Protein AF-0000000068388647 (afdb_homodimer)

Nearest PDB structures (foldseek):
  5szy-assembly1_A  TM=8.856E-01  e=1.449E-10  Neisseria meningitidis
  5szu-assembly1_A  TM=8.900E-01  e=1.993E-10  Neisseria meningitidis
  5egl-assembly1_A  TM=9.333E-01  e=3.174E-09  Staphylococcus aureus subsp. aureus Mu50
  5hz4-assembly1_B  TM=9.214E-01  e=1.023E-08  Staphylococcus aureus subsp. aureus Mu50
  5egj-assembly1_A  TM=9.498E-01  e=1.838E-08  Staphylococcus aureus subsp. aureus Mu50

Organism: Agrobacterium fabrum (strain C58 / ATCC 33970) (NCBI:txid176299)

Solvent-accessible surface area (backbone atoms only — not comparable to full-atom values): 13383 Å² total; per-residue (Å²): 126,72,46,64,77,64,87,84,39,43,84,65,40,75,47,73,38,47,72,90,51,30,44,96,88,48,39,41,41,64,18,54,56,46,25,54,50,40,52,35,48,48,56,54,45,21,62,58,31,72,39,54,57,44,70,40,34,38,45,47,38,43,45,73,43,88,50,44,60,66,25,32,40,38,31,28,39,31,82,72,43,76,53,64,34,33,38,32,30,42,37,39,36,28,35,39,42,85,94,44,90,48,34,44,68,24,34,41,37,36,40,35,30,35,23,32,48,96,84,67,41,78,34,70,36,48,65,82,127,126,72,45,63,77,65,86,83,40,42,84,64,40,75,48,72,38,47,74,91,51,32,44,97,88,48,39,40,40,64,18,55,55,47,25,54,51,40,52,36,48,50,56,53,45,20,63,58,32,71,41,55,56,44,70,40,34,37,46,46,37,42,44,73,44,89,50,45,60,66,25,32,40,37,32,29,40,31,82,73,42,76,52,65,33,33,38,32,31,41,37,37,35,29,34,39,42,85,93,44,89,48,32,45,69,24,33,43,35,37,40,33,30,35,24,31,47,97,83,68,42,78,34,70,36,48,65,82,127

InterPro domains:
  IPR006683 Thioesterase domain [PF03061] (26-96)
  IPR029069 HotDog domain superfamily [SSF54637] (8-127)
  IPR033120 Hotdog acyl-CoA thioesterase (ACOT)-type domain [PS51770] (7-119)
  IPR040170 Cytosolic acyl coenzyme A thioester hydrolase [PTHR11049] (6-126)

pLDDT: mean 92.15, std 12.1, range [40.38, 98.69]

Structure (mmCIF, N/CA/C/O backbone):
data_AF-0000000068388647-model_v1
#
loop_
_entity.id
_entity.type
_entity.pdbx_description
1 polymer 'Acyl-CoA hydrolase'
#
loop_
_atom_site.group_PDB
_atom_site.id
_atom_site.type_symbol
_atom_site.label_atom_id
_atom_site.label_alt_id
_atom_site.label_comp_id
_atom_site.label_asym_id
_atom_site.label_entity_id
_atom_site.label_seq_id
_atom_site.pdbx_PDB_ins_code
_atom_site.Cartn_x
_atom_site.Cartn_y
_atom_site.Cartn_z
_atom_site.occupancy
_atom_site.B_iso_or_equiv
_atom_site.auth_seq_id
_atom_site.auth_comp_id
_atom_site.auth_asym_id
_atom_site.auth_atom_id
_atom_site.pdbx_PDB_model_num
ATOM 1 N N . MET A 1 1 ? -24.938 -11.102 6.098 1 40.38 1 MET A N 1
ATOM 2 C CA . MET A 1 1 ? -25.188 -9.781 6.68 1 40.38 1 MET A CA 1
ATOM 3 C C . MET A 1 1 ? -24.578 -8.68 5.812 1 40.38 1 MET A C 1
ATOM 5 O O . MET A 1 1 ? -23.406 -8.75 5.441 1 40.38 1 MET A O 1
ATOM 9 N N . ASP A 1 2 ? -25.359 -7.941 5.176 1 49.78 2 ASP A N 1
ATOM 10 C CA . ASP A 1 2 ? -25.047 -6.875 4.23 1 49.78 2 ASP A CA 1
ATOM 11 C C . ASP A 1 2 ? -24.016 -5.91 4.812 1 49.78 2 ASP A C 1
ATOM 13 O O . ASP A 1 2 ? -24.25 -5.297 5.852 1 49.78 2 ASP A O 1
ATOM 17 N N . GLN A 1 3 ? -22.812 -6.285 4.723 1 63.34 3 GLN A N 1
ATOM 18 C CA . GLN A 1 3 ? -21.828 -5.449 5.402 1 63.34 3 GLN A CA 1
ATOM 19 C C . GLN A 1 3 ? -21.953 -3.99 4.973 1 63.34 3 GLN A C 1
ATOM 21 O O . GLN A 1 3 ? -22.031 -3.697 3.777 1 63.34 3 GLN A O 1
ATOM 26 N N . GLN A 1 4 ? -22.641 -3.229 5.734 1 65.88 4 GLN A N 1
ATOM 27 C CA . GLN A 1 4 ? -22.844 -1.792 5.574 1 65.88 4 GLN A CA 1
ATOM 28 C C . GLN A 1 4 ? -21.562 -1.021 5.902 1 65.88 4 GLN A C 1
ATOM 30 O O . GLN A 1 4 ? -20.75 -1.471 6.711 1 65.88 4 GLN A O 1
ATOM 35 N N . PRO A 1 5 ? -21.406 0.049 5.145 1 65.62 5 PRO A N 1
ATOM 36 C CA . PRO A 1 5 ? -20.281 0.91 5.504 1 65.62 5 PRO A CA 1
ATOM 37 C C . PRO A 1 5 ? -20.25 1.264 6.988 1 65.62 5 PRO A C 1
ATOM 39 O O . PRO A 1 5 ? -21.297 1.291 7.641 1 65.62 5 PRO A O 1
ATOM 42 N N . PRO A 1 6 ? -19.031 1.312 7.379 1 77.75 6 PRO A N 1
ATOM 43 C CA . PRO A 1 6 ? -18.906 1.613 8.805 1 77.75 6 PRO A CA 1
ATOM 44 C C . PRO A 1 6 ? -19.609 2.914 9.203 1 77.75 6 PRO A C 1
ATOM 46 O O . PRO A 1 6 ? -19.391 3.949 8.562 1 77.75 6 PRO A O 1
ATOM 49 N N . ALA A 1 7 ? -20.484 2.883 10.172 1 77.94 7 ALA A N 1
ATOM 50 C CA . ALA A 1 7 ? -21.297 4.023 10.602 1 77.94 7 ALA A CA 1
ATOM 51 C C . ALA A 1 7 ? -20.422 5.098 11.25 1 77.94 7 ALA A C 1
ATOM 53 O O . ALA A 1 7 ? -20.781 6.277 11.25 1 77.94 7 ALA A O 1
ATOM 54 N N . ASP A 1 8 ? -19.312 4.812 11.703 1 93.12 8 ASP A N 1
ATOM 55 C CA . ASP A 1 8 ? -18.531 5.777 12.469 1 93.12 8 ASP A CA 1
ATOM 56 C C . ASP A 1 8 ? -17.312 6.246 11.68 1 93.12 8 ASP A C 1
ATOM 58 O O . ASP A 1 8 ? -16.359 6.797 12.25 1 93.12 8 ASP A O 1
ATOM 62 N N . MET A 1 9 ? -17.406 5.969 10.422 1 95.88 9 MET A N 1
ATOM 63 C CA . MET A 1 9 ? -16.281 6.383 9.586 1 95.88 9 MET A CA 1
ATOM 64 C C . MET A 1 9 ? -16.734 7.348 8.5 1 95.88 9 MET A C 1
ATOM 66 O O . MET A 1 9 ? -17.906 7.391 8.156 1 95.88 9 MET A O 1
ATOM 70 N N . GLU A 1 10 ? -15.859 8.109 7.996 1 95.69 10 GLU A N 1
ATOM 71 C CA . GLU A 1 10 ? -16.125 9.086 6.945 1 95.69 10 GLU A CA 1
ATOM 72 C C . GLU A 1 10 ? -15.734 8.539 5.574 1 95.69 10 GLU A C 1
ATOM 74 O O . GLU A 1 10 ? -14.633 8.008 5.406 1 95.69 10 GLU A O 1
ATOM 79 N N . LEU A 1 11 ? -16.688 8.648 4.602 1 96.94 11 LEU A N 1
ATOM 80 C CA . LEU A 1 11 ? -16.312 8.367 3.219 1 96.94 11 LEU A CA 1
ATOM 81 C C . LEU A 1 11 ? -15.344 9.422 2.695 1 96.94 11 LEU A C 1
ATOM 83 O O . LEU A 1 11 ? -15.742 10.555 2.418 1 96.94 11 LEU A O 1
ATOM 87 N N . THR A 1 12 ? -14.086 9.016 2.492 1 98.06 12 THR A N 1
ATOM 88 C CA . THR A 1 12 ? -13.039 9.969 2.158 1 98.06 12 THR A CA 1
ATOM 89 C C . THR A 1 12 ? -12.727 9.93 0.665 1 98.06 12 THR A C 1
ATOM 91 O O . THR A 1 12 ? -12.359 10.945 0.073 1 98.06 12 THR A O 1
ATOM 94 N N . LEU A 1 13 ? -12.82 8.766 0.057 1 97.81 13 LEU A N 1
ATOM 95 C CA . LEU A 1 13 ? -12.531 8.594 -1.362 1 97.81 13 LEU A CA 1
ATOM 96 C C . LEU A 1 13 ? -13.477 7.57 -1.988 1 97.81 13 LEU A C 1
ATOM 98 O O . LEU A 1 13 ? -13.789 6.551 -1.371 1 97.81 13 LEU A O 1
ATOM 102 N N . ARG A 1 14 ? -13.953 7.902 -3.158 1 97.12 14 ARG A N 1
ATOM 103 C CA . ARG A 1 14 ? -14.719 6.988 -3.996 1 97.12 14 ARG A CA 1
ATOM 104 C C . ARG A 1 14 ? -14.203 6.988 -5.43 1 97.12 14 ARG A C 1
ATOM 106 O O . ARG A 1 14 ? -14.055 8.047 -6.043 1 97.12 14 ARG A O 1
ATOM 113 N N . THR A 1 15 ? -13.898 5.801 -5.926 1 97.62 15 THR A N 1
ATOM 114 C CA . THR A 1 15 ? -13.305 5.742 -7.258 1 97.62 15 THR A CA 1
ATOM 115 C C . THR A 1 15 ? -13.68 4.445 -7.965 1 97.62 15 THR A C 1
ATOM 117 O O . THR A 1 15 ? -14.141 3.496 -7.328 1 97.62 15 THR A O 1
ATOM 120 N N . LEU A 1 16 ? -13.516 4.414 -9.258 1 96.62 16 LEU A N 1
ATOM 121 C CA . LEU A 1 16 ? -13.836 3.258 -10.086 1 96.62 16 LEU A CA 1
ATOM 122 C C . LEU A 1 16 ? -12.586 2.447 -10.406 1 96.62 16 LEU A C 1
ATOM 124 O O . LEU A 1 16 ? -11.555 3.012 -10.773 1 96.62 16 LEU A O 1
ATOM 128 N N . ALA A 1 17 ? -12.68 1.167 -10.219 1 96.88 17 ALA A N 1
ATOM 129 C CA . ALA A 1 17 ? -11.586 0.277 -10.602 1 96.88 17 ALA A CA 1
ATOM 130 C C . ALA A 1 17 ? -11.562 0.059 -12.117 1 96.88 17 ALA A C 1
ATOM 132 O O . ALA A 1 17 ? -12.523 -0.456 -12.688 1 96.88 17 ALA A O 1
ATOM 133 N N . MET A 1 18 ? -10.43 0.35 -12.727 1 97.69 18 MET A N 1
ATOM 134 C CA . MET A 1 18 ? -10.352 0.341 -14.18 1 97.69 18 MET A CA 1
ATOM 135 C C . MET A 1 18 ? -9.438 -0.78 -14.664 1 97.69 18 MET A C 1
ATOM 137 O O . MET A 1 18 ? -8.641 -1.317 -13.891 1 97.69 18 MET A O 1
ATOM 141 N N . PRO A 1 19 ? -9.508 -1.206 -15.953 1 97.69 19 PRO A N 1
ATOM 142 C CA . PRO A 1 19 ? -8.68 -2.295 -16.484 1 97.69 19 PRO A CA 1
ATOM 143 C C . PRO A 1 19 ? -7.188 -2.035 -16.328 1 97.69 19 PRO A C 1
ATOM 145 O O . PRO A 1 19 ? -6.41 -2.975 -16.125 1 97.69 19 PRO A O 1
ATOM 148 N N . ALA A 1 20 ? -6.77 -0.773 -16.359 1 96.06 20 ALA A N 1
ATOM 149 C CA . ALA A 1 20 ? -5.359 -0.408 -16.25 1 96.06 20 ALA A CA 1
ATOM 150 C C . ALA A 1 20 ? -4.793 -0.76 -14.883 1 96.06 20 ALA A C 1
ATOM 152 O O . ALA A 1 20 ? -3.576 -0.816 -14.703 1 96.06 20 ALA A O 1
ATOM 153 N N . ASP A 1 21 ? -5.629 -0.982 -13.945 1 95.19 21 ASP A N 1
ATOM 154 C CA . ASP A 1 21 ? -5.211 -1.231 -12.57 1 95.19 21 ASP A CA 1
ATOM 155 C C . ASP A 1 21 ? -5.234 -2.725 -12.25 1 95.19 21 ASP A C 1
ATOM 157 O O . ASP A 1 21 ? -5.055 -3.121 -11.094 1 95.19 21 ASP A O 1
ATOM 161 N N . ALA A 1 22 ? -5.48 -3.523 -13.266 1 96.62 22 ALA A N 1
ATOM 162 C CA . ALA A 1 22 ? -5.734 -4.945 -13.039 1 96.62 22 ALA A CA 1
ATOM 163 C C . ALA A 1 22 ? -4.535 -5.793 -13.445 1 96.62 22 ALA A C 1
ATOM 165 O O . ALA A 1 22 ? -3.711 -5.363 -14.25 1 96.62 22 ALA A O 1
ATOM 166 N N . ASN A 1 23 ? -4.441 -6.957 -12.852 1 94.19 23 ASN A N 1
ATOM 167 C CA . ASN A 1 23 ? -3.482 -7.965 -13.297 1 94.19 23 ASN A CA 1
ATOM 168 C C . ASN A 1 23 ? -3.986 -8.711 -14.531 1 94.19 23 ASN A C 1
ATOM 170 O O . ASN A 1 23 ? -5.102 -8.469 -14.992 1 94.19 23 ASN A O 1
ATOM 174 N N . PRO A 1 24 ? -3.166 -9.555 -15.094 1 92.5 24 PRO A N 1
ATOM 175 C CA . PRO A 1 24 ? -3.555 -10.234 -16.328 1 92.5 24 PRO A CA 1
ATOM 176 C C . PRO A 1 24 ? -4.809 -11.086 -16.172 1 92.5 24 PRO A C 1
ATOM 178 O O . PRO A 1 24 ? -5.523 -11.336 -17.141 1 92.5 24 PRO A O 1
ATOM 181 N N . ALA A 1 25 ? -5.121 -11.516 -14.969 1 91.62 25 ALA A N 1
ATOM 182 C CA . ALA A 1 25 ? -6.285 -12.359 -14.719 1 91.62 25 ALA A CA 1
ATOM 183 C C . ALA A 1 25 ? -7.547 -11.523 -14.539 1 91.62 25 ALA A C 1
ATOM 185 O O . ALA A 1 25 ? -8.648 -12.062 -14.383 1 91.62 25 ALA A O 1
ATOM 186 N N . GLY A 1 26 ? -7.379 -10.195 -14.469 1 92.31 26 GLY A N 1
ATOM 187 C CA . GLY A 1 26 ? -8.531 -9.312 -14.391 1 92.31 26 GLY A CA 1
ATOM 188 C C . GLY A 1 26 ? -8.844 -8.859 -12.977 1 92.31 26 GLY A C 1
ATOM 189 O O . GLY A 1 26 ? -9.82 -8.141 -12.758 1 92.31 26 GLY A O 1
ATOM 190 N N . ASP A 1 27 ? -8.094 -9.281 -12.047 1 94.06 27 ASP A N 1
ATOM 191 C CA . ASP A 1 27 ? -8.242 -8.766 -10.688 1 94.06 27 ASP A CA 1
ATOM 192 C C . ASP A 1 27 ? -7.434 -7.484 -10.492 1 94.06 27 ASP A C 1
ATOM 194 O O . ASP A 1 27 ? -6.344 -7.34 -11.055 1 94.06 27 ASP A O 1
ATOM 198 N N . ILE A 1 28 ? -8.016 -6.594 -9.719 1 97.06 28 ILE A N 1
ATOM 199 C CA . ILE A 1 28 ? -7.301 -5.363 -9.391 1 97.06 28 ILE A CA 1
ATOM 200 C C . ILE A 1 28 ? -6.129 -5.676 -8.461 1 97.06 28 ILE A C 1
ATOM 202 O O . ILE A 1 28 ? -6.27 -6.461 -7.523 1 97.06 28 ILE A O 1
ATOM 206 N N . PHE A 1 29 ? -4.969 -5.074 -8.719 1 97.56 29 PHE A N 1
ATOM 207 C CA . PHE A 1 29 ? -3.791 -5.277 -7.891 1 97.56 29 PHE A CA 1
ATOM 208 C C . PHE A 1 29 ? -4.031 -4.766 -6.477 1 97.56 29 PHE A C 1
ATOM 210 O O . PHE A 1 29 ? -4.633 -3.709 -6.285 1 97.56 29 PHE A O 1
ATOM 217 N N . GLY A 1 30 ? -3.51 -5.527 -5.484 1 98 30 GLY A N 1
ATOM 218 C CA . GLY A 1 30 ? -3.57 -5.047 -4.113 1 98 30 GLY A CA 1
ATOM 219 C C . GLY A 1 30 ? -2.896 -3.699 -3.922 1 98 30 GLY A C 1
ATOM 220 O O . GLY A 1 30 ? -3.324 -2.896 -3.09 1 98 30 GLY A O 1
ATOM 221 N N . GLY A 1 31 ? -1.855 -3.48 -4.613 1 98.38 31 GLY A N 1
ATOM 222 C CA . GLY A 1 31 ? -1.124 -2.225 -4.543 1 98.38 31 GLY A CA 1
ATOM 223 C C . GLY A 1 31 ? -1.966 -1.021 -4.926 1 98.38 31 GLY A C 1
ATOM 224 O O . GLY A 1 31 ? -1.789 0.066 -4.371 1 98.38 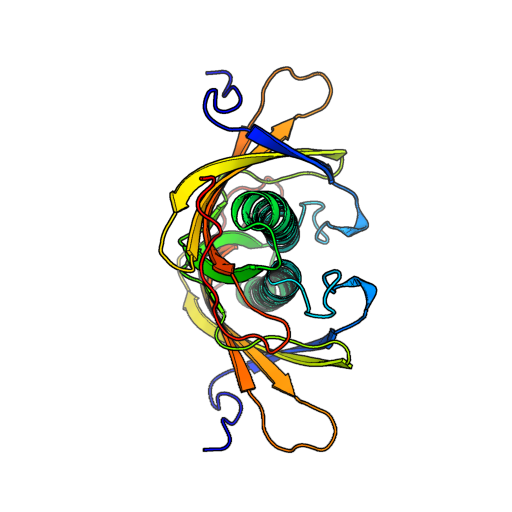31 GLY A O 1
ATOM 225 N N . TRP A 1 32 ? -2.818 -1.215 -5.879 1 98.44 32 TRP A N 1
ATOM 226 C CA . TRP A 1 32 ? -3.719 -0.13 -6.254 1 98.44 32 TRP A CA 1
ATOM 227 C C . TRP A 1 32 ? -4.656 0.224 -5.102 1 98.44 32 TRP A C 1
ATOM 229 O O . TRP A 1 32 ? -4.84 1.401 -4.785 1 98.44 32 TRP A O 1
ATOM 239 N N . VAL A 1 33 ? -5.215 -0.755 -4.492 1 98.56 33 VAL A N 1
ATOM 240 C CA . VAL A 1 33 ? -6.09 -0.539 -3.344 1 98.56 33 VAL A CA 1
ATOM 241 C C . VAL A 1 33 ? -5.332 0.211 -2.25 1 98.56 33 VAL A C 1
ATOM 243 O O . VAL A 1 33 ? -5.828 1.207 -1.717 1 98.56 33 VAL A O 1
ATOM 246 N N . MET A 1 34 ? -4.105 -0.21 -1.958 1 98.5 34 MET A N 1
ATOM 247 C CA . MET 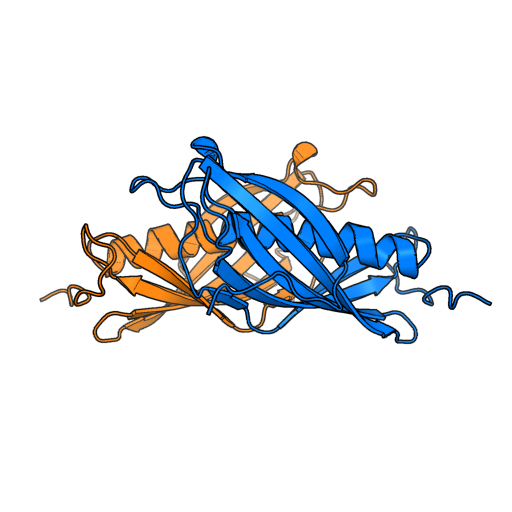A 1 34 ? -3.275 0.428 -0.941 1 98.5 34 MET A CA 1
ATOM 248 C C . MET A 1 34 ? -3.004 1.886 -1.297 1 98.5 34 MET A C 1
ATOM 250 O O . MET A 1 34 ? -2.969 2.748 -0.417 1 98.5 34 MET A O 1
ATOM 254 N N . SER A 1 35 ? -2.834 2.131 -2.549 1 98.5 35 SER A N 1
ATOM 255 C CA . SER A 1 35 ? -2.576 3.498 -2.988 1 98.5 35 SER A CA 1
ATOM 256 C C . SER A 1 35 ? -3.787 4.395 -2.752 1 98.5 35 SER A C 1
ATOM 258 O O . SER A 1 35 ? -3.643 5.551 -2.355 1 98.5 35 SER A O 1
ATOM 260 N N . GLN A 1 36 ? -4.984 3.852 -3.01 1 98.56 36 GLN A N 1
ATOM 261 C CA . GLN A 1 36 ? -6.199 4.609 -2.723 1 98.56 36 GLN A CA 1
ATOM 262 C C . GLN A 1 36 ? -6.332 4.883 -1.228 1 98.56 36 GLN A C 1
ATOM 264 O O . GLN A 1 36 ? -6.73 5.98 -0.824 1 98.56 36 GLN A O 1
ATOM 269 N N . MET A 1 37 ? -6.012 3.928 -0.431 1 98.69 37 MET A N 1
ATOM 270 C CA . MET A 1 37 ? -6.059 4.102 1.019 1 98.69 37 MET A CA 1
ATOM 271 C C . MET A 1 37 ? -5.082 5.18 1.469 1 98.69 37 MET A C 1
ATOM 273 O O . MET A 1 37 ? -5.41 6.008 2.322 1 98.69 37 MET A O 1
ATOM 277 N N . ASP A 1 38 ? -3.906 5.164 0.939 1 98.69 38 ASP A N 1
ATOM 278 C CA . ASP A 1 38 ? -2.879 6.145 1.267 1 98.69 38 ASP A CA 1
ATOM 279 C C . ASP A 1 38 ? -3.336 7.559 0.908 1 98.69 38 ASP A C 1
ATOM 281 O O . ASP A 1 38 ? -3.078 8.508 1.651 1 98.69 38 ASP A O 1
ATOM 285 N N . LEU A 1 39 ? -3.986 7.699 -0.293 1 98.31 39 LEU A N 1
ATOM 286 C CA . LEU A 1 39 ? -4.543 8.984 -0.702 1 98.31 39 LEU A CA 1
ATOM 287 C C . LEU A 1 39 ? -5.586 9.469 0.298 1 98.31 39 LEU A C 1
ATOM 289 O O . LEU A 1 39 ? -5.598 10.641 0.673 1 98.31 39 LEU A O 1
ATOM 293 N N . ALA A 1 40 ? -6.43 8.562 0.731 1 98.62 40 ALA A N 1
ATOM 294 C CA . ALA A 1 40 ? -7.449 8.914 1.718 1 98.62 40 ALA A CA 1
ATOM 295 C C . ALA A 1 40 ? -6.812 9.336 3.037 1 98.62 40 ALA A C 1
ATOM 297 O O . ALA A 1 40 ? -7.246 10.312 3.656 1 98.62 40 ALA A O 1
ATOM 298 N N . ALA A 1 41 ? -5.801 8.602 3.475 1 98.5 41 ALA A N 1
ATOM 299 C CA . ALA A 1 41 ? -5.074 8.961 4.688 1 98.5 41 ALA A CA 1
ATOM 300 C C . ALA A 1 41 ? -4.48 10.367 4.578 1 98.5 41 ALA A C 1
ATOM 302 O O . ALA A 1 41 ? -4.586 11.164 5.516 1 98.5 41 ALA A O 1
ATOM 303 N N . PHE A 1 42 ? -3.875 10.594 3.453 1 98.44 42 PHE A N 1
ATOM 304 C CA . PHE A 1 42 ? -3.246 11.883 3.189 1 98.44 42 PHE A CA 1
ATOM 305 C C . PHE A 1 42 ? -4.262 13.016 3.305 1 98.44 42 PHE A C 1
ATOM 307 O O . PHE A 1 42 ? -4.027 13.992 4.012 1 98.44 42 PHE A O 1
ATOM 314 N N . VAL A 1 43 ? -5.375 12.906 2.637 1 97.5 43 VAL A N 1
ATOM 315 C CA . VAL A 1 43 ? -6.422 13.914 2.621 1 97.5 43 VAL A CA 1
ATOM 316 C C . VAL A 1 43 ? -6.906 14.18 4.043 1 97.5 43 VAL A C 1
ATOM 318 O O . VAL A 1 43 ? -6.941 15.328 4.492 1 97.5 43 VAL A O 1
ATOM 321 N N . ARG A 1 44 ? -7.242 13.164 4.762 1 97.69 44 ARG A N 1
ATOM 322 C CA . ARG A 1 44 ? -7.816 13.289 6.098 1 97.69 44 ARG A CA 1
ATOM 323 C C . ARG A 1 44 ? -6.789 13.828 7.09 1 97.69 44 ARG A C 1
ATOM 325 O O . ARG A 1 44 ? -7.098 14.695 7.902 1 97.69 44 ARG A O 1
ATOM 332 N N . ALA A 1 45 ? -5.594 13.289 7.035 1 98.06 45 ALA A N 1
ATOM 333 C CA . ALA A 1 45 ? -4.543 13.703 7.965 1 98.06 45 ALA A CA 1
ATOM 334 C C . ALA A 1 45 ? -4.156 15.164 7.742 1 98.06 45 ALA A C 1
ATOM 336 O O . ALA A 1 45 ? -3.922 15.906 8.703 1 98.06 45 ALA A O 1
ATOM 337 N N . ASN A 1 46 ? -4.055 15.562 6.465 1 96.88 46 ASN A N 1
ATOM 338 C CA . ASN A 1 46 ? -3.725 16.953 6.168 1 96.88 46 ASN A CA 1
ATOM 339 C C . ASN A 1 46 ? -4.773 17.906 6.727 1 96.88 46 ASN A C 1
ATOM 341 O O . ASN A 1 46 ? -4.438 18.984 7.242 1 96.88 46 ASN A O 1
ATOM 345 N N . ASP A 1 47 ? -5.996 17.5 6.582 1 95.5 47 ASP A N 1
ATOM 346 C CA . ASP A 1 47 ? -7.086 18.312 7.094 1 95.5 47 ASP A CA 1
ATOM 347 C C . ASP A 1 47 ? -6.973 18.5 8.609 1 95.5 47 ASP A C 1
ATOM 349 O O . ASP A 1 47 ? -7.027 19.625 9.102 1 95.5 47 ASP A O 1
ATOM 353 N N . VAL A 1 48 ? -6.723 17.484 9.297 1 95.62 48 VAL A N 1
ATOM 354 C CA . VAL A 1 48 ? -6.66 17.5 10.758 1 95.62 48 VAL A CA 1
ATOM 355 C C . VAL A 1 48 ? -5.398 18.219 11.211 1 95.62 48 VAL A C 1
ATOM 357 O O . VAL A 1 48 ? -5.422 18.953 12.203 1 95.62 48 VAL A O 1
ATOM 360 N N . ALA A 1 49 ? -4.324 18 10.523 1 96.31 49 ALA A N 1
ATOM 361 C CA . ALA A 1 49 ? -3.029 18.547 10.914 1 96.31 49 ALA A CA 1
ATOM 362 C C . ALA A 1 49 ? -2.91 20.016 10.5 1 96.31 49 ALA A C 1
ATOM 364 O O . ALA A 1 49 ? -2.037 20.734 10.992 1 96.31 49 ALA A O 1
ATOM 365 N N . GLY A 1 50 ? -3.775 20.453 9.57 1 93.94 50 GLY A N 1
ATOM 366 C CA . GLY A 1 50 ? -3.695 21.812 9.047 1 93.94 50 GLY A CA 1
ATOM 367 C C . GLY A 1 50 ? -2.477 22.047 8.172 1 93.94 50 GLY A C 1
ATOM 368 O O . GLY A 1 50 ? -1.865 23.109 8.227 1 93.94 50 GLY A O 1
ATOM 369 N N . GLY A 1 51 ? -2.023 21.016 7.547 1 94.06 51 GLY A N 1
ATOM 370 C CA . GLY A 1 51 ? -0.833 21.078 6.711 1 94.06 51 GLY A CA 1
ATOM 371 C C . GLY A 1 51 ? -0.336 19.719 6.258 1 94.06 51 GLY A C 1
ATOM 372 O O . GLY A 1 51 ? -1.011 18.719 6.457 1 94.06 51 GLY A O 1
ATOM 373 N N . ARG A 1 52 ? 0.854 19.797 5.77 1 95.12 52 ARG A N 1
ATOM 374 C CA . ARG A 1 52 ? 1.442 18.641 5.102 1 95.12 52 ARG A CA 1
ATOM 375 C C . ARG A 1 52 ? 1.704 17.516 6.094 1 95.12 52 ARG A C 1
ATOM 377 O O . ARG A 1 52 ? 2.207 17.75 7.191 1 95.12 52 ARG A O 1
ATOM 384 N N . THR A 1 53 ? 1.368 16.312 5.656 1 97.5 53 THR A N 1
ATOM 385 C CA . THR A 1 53 ? 1.72 15.102 6.402 1 97.5 53 THR A CA 1
ATOM 386 C C . THR A 1 53 ? 2.369 14.07 5.492 1 97.5 53 THR A C 1
ATOM 388 O O . THR A 1 53 ? 2.262 14.156 4.266 1 97.5 53 THR A O 1
ATOM 391 N N . VAL A 1 54 ? 3.135 13.117 6.055 1 97.5 54 VAL A N 1
ATOM 392 C CA . VAL A 1 54 ? 3.75 12.016 5.328 1 97.5 54 VAL A CA 1
ATOM 393 C C . VAL A 1 54 ? 3.42 10.695 6.023 1 97.5 54 VAL A C 1
ATOM 395 O O . VAL A 1 54 ? 3.275 10.648 7.246 1 97.5 54 VAL A O 1
ATOM 398 N N . THR A 1 55 ? 3.273 9.727 5.227 1 97.94 55 THR A N 1
ATOM 399 C CA . THR A 1 55 ? 3.061 8.391 5.777 1 97.94 55 THR A CA 1
ATOM 400 C C . THR A 1 55 ? 4.348 7.848 6.391 1 97.94 55 THR A C 1
ATOM 402 O O . THR A 1 55 ? 5.383 7.777 5.719 1 97.94 55 THR A O 1
ATOM 405 N N . VAL A 1 56 ? 4.23 7.395 7.645 1 97.88 56 VAL A N 1
ATOM 406 C CA . VAL A 1 56 ? 5.445 6.871 8.258 1 97.88 56 VAL A CA 1
ATOM 407 C C . VAL A 1 56 ? 5.312 5.367 8.477 1 97.88 56 VAL A C 1
ATOM 409 O O . VAL A 1 56 ? 6.312 4.648 8.531 1 97.88 56 VAL A O 1
ATOM 412 N N . ALA A 1 57 ? 4.094 4.93 8.656 1 98.12 57 ALA A N 1
ATOM 413 C CA . ALA A 1 57 ? 3.9 3.498 8.859 1 98.12 57 ALA A CA 1
ATOM 414 C C . ALA A 1 57 ? 2.484 3.074 8.484 1 98.12 57 ALA A C 1
ATOM 416 O O . ALA A 1 57 ? 1.547 3.871 8.57 1 98.12 57 ALA A O 1
ATOM 417 N N . VAL A 1 58 ? 2.373 1.894 8.062 1 98.31 58 VAL A N 1
ATOM 418 C CA . VAL A 1 58 ? 1.096 1.215 7.863 1 98.31 58 VAL A CA 1
ATOM 419 C C . VAL A 1 58 ? 1.12 -0.143 8.562 1 98.31 58 VAL A C 1
ATOM 421 O O . VAL A 1 58 ? 2.021 -0.952 8.328 1 98.31 58 VAL A O 1
ATOM 424 N N . HIS A 1 59 ? 0.11 -0.234 9.461 1 96.12 59 HIS A N 1
ATOM 425 C CA . HIS A 1 59 ? 0.057 -1.485 10.211 1 96.12 59 HIS A CA 1
ATOM 426 C C . HIS A 1 59 ? -0.889 -2.482 9.547 1 96.12 59 HIS A C 1
ATOM 428 O O . HIS A 1 59 ? -2.039 -2.152 9.25 1 96.12 59 HIS A O 1
ATOM 434 N N . GLU A 1 60 ? -0.589 -3.553 9.461 1 91.31 60 GLU A N 1
ATOM 435 C CA . GLU A 1 60 ? -1.122 -4.801 8.922 1 91.31 60 GLU A CA 1
ATOM 436 C C . GLU A 1 60 ? -2.252 -4.531 7.93 1 91.31 60 GLU A C 1
ATOM 438 O O . GLU A 1 60 ? -3.254 -3.906 8.281 1 91.31 60 GLU A O 1
ATOM 443 N N . ILE A 1 61 ? -2.09 -4.945 6.805 1 96.69 61 ILE A N 1
ATOM 444 C CA . ILE A 1 61 ? -3.078 -4.914 5.734 1 96.69 61 ILE A CA 1
ATOM 445 C C . ILE A 1 61 ? -3.512 -6.34 5.391 1 96.69 61 ILE A C 1
ATOM 447 O O . ILE A 1 61 ? -2.676 -7.188 5.07 1 96.69 61 ILE A O 1
ATOM 451 N N . VAL A 1 62 ? -4.762 -6.547 5.477 1 96.88 62 VAL A N 1
ATOM 452 C CA . VAL A 1 62 ? -5.297 -7.855 5.121 1 96.88 62 VAL A CA 1
ATOM 453 C C . VAL A 1 62 ? -6.328 -7.707 4.004 1 96.88 62 VAL A C 1
ATOM 455 O O . VAL A 1 62 ? -7.316 -6.984 4.156 1 96.88 62 VAL A O 1
ATOM 458 N N . PHE A 1 63 ? -6.059 -8.383 2.967 1 97.56 63 PHE A N 1
ATOM 459 C CA . PHE A 1 63 ? -7 -8.375 1.854 1 97.56 63 PHE A CA 1
ATOM 460 C C . PHE A 1 63 ? -8.008 -9.516 1.984 1 97.56 63 PHE A C 1
ATOM 462 O O . PHE A 1 63 ? -7.664 -10.672 1.759 1 97.56 63 PHE A O 1
ATOM 469 N N . LYS A 1 64 ? -9.258 -9.156 2.164 1 95.12 64 LYS A N 1
ATOM 470 C CA . LYS A 1 64 ? -10.297 -10.133 2.479 1 95.12 64 LYS A CA 1
ATOM 471 C C . LYS A 1 64 ? -11.008 -10.609 1.215 1 95.12 64 LYS A C 1
ATOM 473 O O . LYS A 1 64 ? -11.375 -11.781 1.105 1 95.12 64 LYS A O 1
ATOM 478 N N . LYS A 1 65 ? -11.203 -9.727 0.331 1 93.62 65 LYS A N 1
ATOM 479 C CA . LYS A 1 65 ? -11.906 -10.016 -0.919 1 93.62 65 LYS A CA 1
ATOM 480 C C . LYS A 1 65 ? -11.227 -9.328 -2.1 1 93.62 65 LYS A C 1
ATOM 482 O O . LYS A 1 65 ? -10.656 -8.242 -1.95 1 93.62 65 LYS A O 1
ATOM 487 N N . PRO A 1 66 ? -11.352 -9.969 -3.223 1 93.88 66 PRO A N 1
ATOM 488 C CA . PRO A 1 66 ? -10.773 -9.328 -4.406 1 93.88 66 PRO A CA 1
ATOM 489 C C . PRO A 1 66 ? -11.617 -8.164 -4.914 1 93.88 66 PRO A C 1
ATOM 491 O O . PRO A 1 66 ? -12.82 -8.102 -4.645 1 93.88 66 PRO A O 1
ATOM 494 N N . VAL A 1 67 ? -10.938 -7.184 -5.496 1 95.06 67 VAL A N 1
ATOM 495 C CA . VAL A 1 67 ? -11.602 -6.117 -6.242 1 95.06 67 VAL A CA 1
ATOM 496 C C . VAL A 1 67 ? -11.57 -6.434 -7.734 1 95.06 67 VAL A C 1
ATOM 498 O O . VAL A 1 67 ? -10.547 -6.887 -8.258 1 95.06 67 VAL A O 1
ATOM 501 N N . LYS A 1 68 ? -12.688 -6.215 -8.422 1 94.06 68 LYS A N 1
ATOM 502 C CA . LYS A 1 68 ? -12.789 -6.5 -9.844 1 94.06 68 LYS A CA 1
ATOM 503 C C . LYS A 1 68 ? -12.883 -5.215 -10.664 1 94.06 68 LYS A C 1
ATOM 505 O O . LYS A 1 68 ? -13.281 -4.172 -10.133 1 94.06 68 LYS A O 1
ATOM 510 N N . ILE A 1 69 ? -12.523 -5.406 -11.906 1 96 69 ILE A N 1
ATOM 511 C CA . ILE A 1 69 ? -12.703 -4.293 -12.836 1 96 69 ILE A CA 1
ATOM 512 C C . ILE A 1 69 ? -14.164 -3.855 -12.844 1 96 69 ILE A C 1
ATOM 514 O O . ILE A 1 69 ? -15.07 -4.691 -12.938 1 96 69 ILE A O 1
ATOM 518 N N . GLY A 1 70 ? -14.406 -2.605 -12.672 1 93.94 70 GLY A N 1
ATOM 519 C CA . GLY A 1 70 ? -15.766 -2.088 -12.695 1 93.94 70 GLY A CA 1
ATOM 520 C C . GLY A 1 70 ? -16.344 -1.877 -11.312 1 93.94 70 GLY A C 1
ATOM 521 O O . GLY A 1 70 ? -17.375 -1.212 -11.156 1 93.94 70 GLY A O 1
ATOM 522 N N . ASP A 1 71 ? -15.695 -2.402 -10.328 1 94.31 71 ASP A N 1
ATOM 523 C CA . ASP A 1 71 ? -16.141 -2.152 -8.961 1 94.31 71 ASP A CA 1
ATOM 524 C C . ASP A 1 71 ? -15.938 -0.688 -8.578 1 94.31 71 ASP A C 1
ATOM 526 O O . ASP A 1 71 ? -14.953 -0.066 -8.977 1 94.31 71 ASP A O 1
ATOM 530 N N . THR A 1 72 ? -16.906 -0.166 -7.875 1 96 72 THR A N 1
ATOM 531 C CA . THR A 1 72 ? -16.672 1.104 -7.195 1 96 72 THR A CA 1
ATOM 532 C C . THR A 1 72 ? -16.031 0.881 -5.836 1 96 72 THR A C 1
ATOM 534 O O . THR A 1 72 ? -16.562 0.153 -4.996 1 96 72 THR A O 1
ATOM 537 N N . LEU A 1 73 ? -14.82 1.443 -5.633 1 96.44 73 LEU A N 1
ATOM 538 C CA . LEU A 1 73 ? -14.125 1.348 -4.352 1 96.44 73 LEU A CA 1
ATOM 539 C C . LEU A 1 73 ? -14.445 2.551 -3.471 1 96.44 73 LEU A C 1
ATOM 541 O O . LEU A 1 73 ? -14.273 3.697 -3.895 1 96.44 73 LEU A O 1
ATOM 545 N N . CYS A 1 74 ? -14.914 2.27 -2.271 1 96.88 74 CYS A N 1
ATOM 546 C CA . CYS A 1 74 ? -15.188 3.279 -1.255 1 96.88 74 CYS A CA 1
ATOM 547 C C . CYS A 1 74 ? -14.211 3.16 -0.09 1 96.88 74 CYS A C 1
ATOM 549 O O . CYS A 1 74 ? -14.133 2.113 0.554 1 96.88 74 CYS A O 1
ATOM 551 N N . VAL A 1 75 ? -13.477 4.234 0.187 1 98 75 VAL A N 1
ATOM 552 C CA . VAL A 1 75 ? -12.492 4.227 1.267 1 98 75 VAL A CA 1
ATOM 553 C C . VAL A 1 75 ? -13 5.082 2.428 1 98 75 VAL A C 1
ATOM 555 O O . VAL A 1 75 ? -13.258 6.277 2.262 1 98 75 VAL A O 1
ATOM 558 N N . TYR A 1 76 ? -13.125 4.434 3.529 1 97.75 76 TYR A N 1
ATOM 559 C CA . TYR A 1 76 ? -13.586 5.082 4.75 1 97.75 76 TYR A CA 1
ATOM 560 C C . TYR A 1 76 ? -12.445 5.281 5.734 1 97.75 76 TYR A C 1
ATOM 562 O O . TYR A 1 76 ? -11.578 4.414 5.875 1 97.75 76 TYR A O 1
ATOM 570 N N . THR A 1 77 ? -12.492 6.426 6.445 1 98.25 77 THR A N 1
ATOM 571 C CA . THR A 1 77 ? -11.43 6.73 7.398 1 98.25 77 THR A CA 1
ATOM 572 C C . THR A 1 77 ? -12.016 7.121 8.75 1 98.25 77 THR A C 1
ATOM 574 O O . THR A 1 77 ? -13.109 7.688 8.82 1 98.25 77 THR A O 1
ATOM 577 N N . ARG A 1 78 ? -11.297 6.82 9.766 1 98.06 78 ARG A N 1
ATOM 578 C CA . ARG A 1 78 ? -11.57 7.281 11.117 1 98.06 78 ARG A CA 1
ATOM 579 C C . ARG A 1 78 ? -10.289 7.652 11.852 1 98.06 78 ARG A C 1
ATOM 581 O O . ARG A 1 78 ? -9.32 6.887 11.836 1 98.06 78 ARG A O 1
ATOM 588 N N . ILE A 1 79 ? -10.344 8.812 12.484 1 97.81 79 ILE A N 1
ATOM 589 C CA . ILE A 1 79 ? -9.211 9.211 13.305 1 97.81 79 ILE A CA 1
ATOM 590 C C . ILE A 1 79 ? -9.211 8.43 14.617 1 97.81 79 ILE A C 1
ATOM 592 O O . ILE A 1 79 ? -10.172 8.508 15.391 1 97.81 79 ILE A O 1
ATOM 596 N N . GLU A 1 80 ? -8.133 7.75 14.836 1 98.06 80 GLU A N 1
ATOM 597 C CA . GLU A 1 80 ? -8.047 6.973 16.062 1 98.06 80 GLU A CA 1
ATOM 598 C C . GLU A 1 80 ? -7.305 7.746 17.156 1 98.06 80 GLU A C 1
ATOM 600 O O . GLU A 1 80 ? -7.629 7.625 18.344 1 98.06 80 GLU A O 1
ATOM 605 N N . LYS A 1 81 ? -6.312 8.445 16.75 1 97.81 81 LYS A N 1
ATOM 606 C CA . LYS A 1 81 ? -5.453 9.133 17.703 1 97.81 81 LYS A CA 1
ATOM 607 C C . LYS A 1 81 ? -4.762 10.328 17.062 1 97.81 81 LYS A C 1
ATOM 609 O O . LYS A 1 81 ? -4.32 10.25 15.906 1 97.81 81 LYS A O 1
ATOM 614 N N . ILE A 1 82 ? -4.727 11.422 17.812 1 97.81 82 ILE A N 1
ATOM 615 C CA . ILE A 1 82 ? -3.912 12.578 17.438 1 97.81 82 ILE A CA 1
ATOM 616 C C . ILE A 1 82 ? -2.801 12.773 18.469 1 97.81 82 ILE A C 1
ATOM 618 O O . ILE A 1 82 ? -3.07 13.055 19.641 1 97.81 82 ILE A O 1
ATOM 622 N N . GLY A 1 83 ? -1.564 12.547 18.016 1 97.25 83 GLY A N 1
ATOM 623 C CA . GLY A 1 83 ? -0.41 12.805 18.859 1 97.25 83 GLY A CA 1
ATOM 624 C C . GLY A 1 83 ? 0.118 14.219 18.734 1 97.25 83 GLY A C 1
ATOM 625 O O . GLY A 1 83 ? -0.594 15.117 18.266 1 97.25 83 GLY A O 1
ATOM 626 N N . ARG A 1 84 ? 1.346 14.367 19.219 1 97.12 84 ARG A N 1
ATOM 627 C CA . ARG A 1 84 ? 1.962 15.688 19.125 1 97.12 84 ARG A CA 1
ATOM 628 C C . ARG A 1 84 ? 2.225 16.062 17.672 1 97.12 84 ARG A C 1
ATOM 630 O O . ARG A 1 84 ? 1.898 17.172 17.25 1 97.12 84 ARG A O 1
ATOM 637 N N . THR A 1 85 ? 2.795 15.102 16.969 1 98.06 85 THR A N 1
ATOM 638 C CA . THR A 1 85 ? 3.125 15.375 15.578 1 98.06 85 THR A CA 1
ATOM 639 C C . THR A 1 85 ? 2.434 14.375 14.656 1 98.06 85 THR A C 1
ATOM 641 O O . THR A 1 85 ? 2.504 14.508 13.43 1 98.06 85 THR A O 1
ATOM 644 N N . SER A 1 86 ? 1.707 13.406 15.234 1 98.25 86 SER A N 1
ATOM 645 C CA . SER A 1 86 ? 1.237 12.289 14.422 1 98.25 86 SER A CA 1
ATOM 646 C C . SER A 1 86 ? -0.283 12.188 14.453 1 98.25 86 SER A C 1
ATOM 648 O O . SER A 1 86 ? -0.924 12.633 15.406 1 98.25 86 SER A O 1
ATOM 650 N N . VAL A 1 87 ? -0.828 11.688 13.422 1 98.38 87 VAL A N 1
ATOM 651 C CA . VAL A 1 87 ? -2.236 11.32 13.297 1 98.38 87 VAL A CA 1
ATOM 652 C C . VAL A 1 87 ? -2.357 9.836 12.969 1 98.38 87 VAL A C 1
ATOM 654 O O . VAL A 1 87 ? -1.769 9.359 11.992 1 98.38 87 VAL A O 1
ATOM 657 N N . THR A 1 88 ? -3.064 9.055 13.766 1 98.62 88 THR A N 1
ATOM 658 C CA . THR A 1 88 ? -3.34 7.641 13.523 1 98.62 88 THR A CA 1
ATOM 659 C C . THR A 1 88 ? -4.75 7.449 12.969 1 98.62 88 THR A C 1
ATOM 661 O O . THR A 1 88 ? -5.723 7.91 13.57 1 98.62 88 THR A O 1
ATOM 664 N N . LEU A 1 89 ? -4.852 6.773 11.828 1 98.5 89 LEU A N 1
ATOM 665 C CA . LEU A 1 89 ? -6.137 6.59 11.164 1 98.5 89 LEU A CA 1
ATOM 666 C C . LEU A 1 89 ? -6.434 5.109 10.953 1 98.5 89 LEU A C 1
ATOM 668 O O . LEU A 1 89 ? -5.582 4.363 10.469 1 98.5 89 LEU A O 1
ATOM 672 N N . LYS A 1 90 ? -7.605 4.734 11.328 1 98.25 90 LYS A N 1
ATOM 673 C CA . LYS A 1 90 ? -8.164 3.488 10.82 1 98.25 90 LYS A CA 1
ATOM 674 C C . LYS A 1 90 ? -8.805 3.693 9.445 1 98.25 90 LYS A C 1
ATOM 676 O O . LYS A 1 90 ? -9.562 4.641 9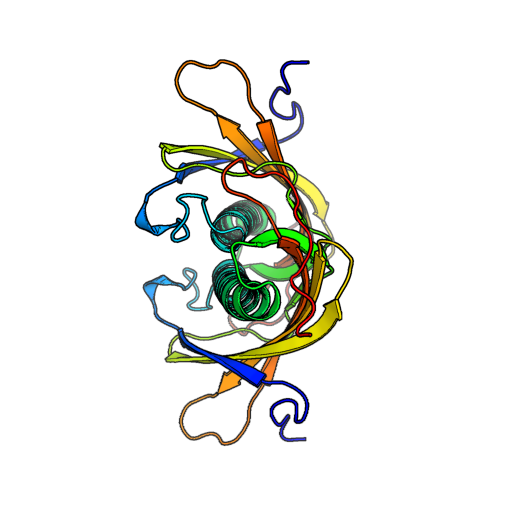.242 1 98.25 90 LYS A O 1
ATOM 681 N N . ILE A 1 91 ? -8.484 2.838 8.484 1 98.12 91 ILE A N 1
ATOM 682 C CA . ILE A 1 91 ? -9 2.973 7.129 1 98.12 91 ILE A CA 1
ATOM 683 C C . ILE A 1 91 ? -9.57 1.638 6.656 1 98.12 91 ILE A C 1
ATOM 685 O O . ILE A 1 91 ? -8.961 0.586 6.871 1 98.12 91 ILE A O 1
ATOM 689 N N . GLU A 1 92 ? -10.719 1.689 6.09 1 97.5 92 GLU A N 1
ATOM 690 C CA . GLU A 1 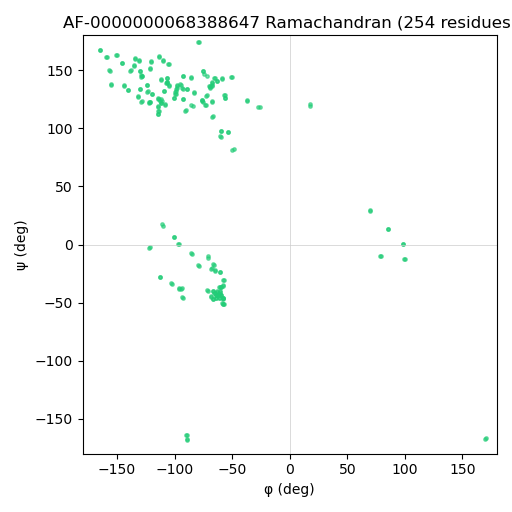92 ? -11.352 0.533 5.465 1 97.5 92 GLU A CA 1
ATOM 691 C C . GLU A 1 92 ? -11.695 0.814 4.008 1 97.5 92 GLU A C 1
ATOM 693 O O . GLU A 1 92 ? -12.156 1.908 3.674 1 97.5 92 GLU A O 1
ATOM 698 N N . ALA A 1 93 ? -11.445 -0.109 3.17 1 97.62 93 ALA A N 1
ATOM 699 C CA . ALA A 1 93 ? -11.852 -0.053 1.766 1 97.62 93 ALA A CA 1
ATOM 700 C C . ALA A 1 93 ? -12.977 -1.042 1.477 1 97.62 93 ALA A C 1
ATOM 702 O O . ALA A 1 93 ? -12.898 -2.211 1.861 1 97.62 93 ALA A O 1
ATOM 703 N N . TRP A 1 94 ? -13.992 -0.538 0.811 1 96.12 94 TRP A N 1
ATOM 704 C CA . TRP A 1 94 ? -15.188 -1.312 0.503 1 96.12 94 TRP A CA 1
ATOM 705 C C . TRP A 1 94 ? -15.523 -1.23 -0.983 1 96.12 94 TRP A C 1
ATOM 707 O O . TRP A 1 94 ? -15.359 -0.179 -1.606 1 96.12 94 TRP A O 1
ATOM 717 N N . THR A 1 95 ? -16.031 -2.338 -1.509 1 94.69 95 THR A N 1
ATOM 718 C CA . THR A 1 95 ? -16.484 -2.311 -2.895 1 94.69 95 THR A CA 1
ATOM 719 C C . THR A 1 95 ? -18 -2.314 -2.965 1 94.69 95 THR A C 1
ATOM 721 O O . THR A 1 95 ? -18.672 -2.949 -2.143 1 94.69 95 THR A O 1
ATOM 724 N N . ARG A 1 96 ? -18.453 -1.495 -3.906 1 88.38 96 ARG A N 1
ATOM 725 C CA . ARG A 1 96 ? -19.859 -1.515 -4.289 1 88.38 96 ARG A CA 1
ATOM 726 C C . ARG A 1 96 ? -20.031 -2.01 -5.723 1 88.38 96 ARG A C 1
ATOM 728 O O . ARG A 1 96 ? -19.406 -1.483 -6.645 1 88.38 96 ARG A O 1
ATOM 735 N N . ARG A 1 97 ? -20.672 -3.154 -5.852 1 76.88 97 ARG A N 1
ATOM 736 C CA . ARG A 1 97 ? -20.891 -3.707 -7.18 1 76.88 97 ARG A CA 1
ATOM 737 C C . ARG A 1 97 ? -22.25 -3.275 -7.738 1 76.88 97 ARG A C 1
ATOM 739 O O . ARG A 1 97 ? -23.203 -3.072 -6.98 1 76.88 97 ARG A O 1
ATOM 746 N N . HIS A 1 98 ? -22.125 -2.9 -8.922 1 62.19 98 HIS A N 1
ATOM 747 C CA . HIS A 1 98 ? -23.281 -2.408 -9.656 1 62.19 98 HIS A CA 1
ATOM 748 C C . HIS A 1 98 ? -24.547 -3.195 -9.297 1 62.19 98 HIS A C 1
ATOM 750 O O . HIS A 1 98 ? -24.547 -4.43 -9.336 1 62.19 98 HIS A O 1
ATOM 756 N N . TYR A 1 99 ? -25.484 -2.488 -8.867 1 63.88 99 TYR A N 1
ATOM 757 C CA . TYR A 1 99 ? -26.875 -2.918 -8.727 1 63.88 99 TYR A CA 1
ATOM 758 C C . TYR A 1 99 ? -27.062 -3.752 -7.465 1 63.88 99 TYR A C 1
ATOM 760 O O . TYR A 1 99 ? -28.156 -4.258 -7.203 1 63.88 99 TYR A O 1
ATOM 768 N N . GLN A 1 100 ? -25.859 -4.016 -6.977 1 63.34 100 GLN A N 1
ATOM 769 C CA . GLN A 1 100 ? -26.078 -4.734 -5.73 1 63.34 100 GLN A CA 1
ATOM 770 C C . GLN A 1 100 ? -25.953 -3.805 -4.527 1 63.34 100 GLN A C 1
ATOM 772 O O . GLN A 1 100 ? -25.219 -2.814 -4.574 1 63.34 100 GLN A O 1
ATOM 777 N N . ASP A 1 101 ? -26.844 -3.916 -3.691 1 63.19 101 ASP A N 1
ATOM 778 C CA . ASP A 1 101 ? -26.859 -3.125 -2.465 1 63.19 101 ASP A CA 1
ATOM 779 C C . ASP A 1 101 ? -25.766 -3.574 -1.502 1 63.19 101 ASP A C 1
ATOM 781 O O . ASP A 1 101 ? -25.438 -2.861 -0.551 1 63.19 101 ASP A O 1
ATOM 785 N N . SER A 1 102 ? -25.188 -4.695 -1.887 1 73.75 102 SER A N 1
ATOM 786 C CA . SER A 1 102 ? -24.266 -5.246 -0.896 1 73.75 102 SER A CA 1
ATOM 787 C C . SER A 1 102 ? -22.859 -4.699 -1.09 1 73.75 102 SER A C 1
ATOM 789 O O . SER A 1 102 ? -22.453 -4.41 -2.217 1 73.75 102 SER A O 1
ATOM 791 N N . ARG A 1 103 ? -22.25 -4.289 -0.005 1 85.5 103 ARG A N 1
ATOM 792 C CA . ARG A 1 103 ? -20.859 -3.863 0.05 1 85.5 103 ARG A CA 1
ATOM 793 C C . ARG A 1 103 ? -19.984 -4.926 0.709 1 85.5 103 ARG A C 1
ATOM 795 O O . ARG A 1 103 ? -20.422 -5.613 1.632 1 85.5 103 ARG A O 1
ATOM 802 N N . ASP A 1 104 ? -18.859 -5.105 0.079 1 91.25 104 ASP A N 1
ATOM 803 C CA . ASP A 1 104 ? -17.906 -6.043 0.653 1 91.25 104 ASP A CA 1
ATOM 804 C C . ASP A 1 104 ? -16.641 -5.32 1.138 1 91.25 104 ASP A C 1
ATOM 806 O O . ASP A 1 104 ? -16.062 -4.523 0.402 1 91.25 104 ASP A O 1
ATOM 810 N N . LYS A 1 105 ? -16.359 -5.582 2.457 1 94.69 105 LYS A N 1
ATOM 811 C CA . LYS A 1 105 ? -15.078 -5.078 2.928 1 94.69 105 LYS A CA 1
ATOM 812 C C . LYS A 1 105 ? -13.922 -5.812 2.262 1 94.69 105 LYS A C 1
ATOM 814 O O . LYS A 1 105 ? -13.836 -7.039 2.334 1 94.69 105 LYS A O 1
ATOM 819 N N . VAL A 1 106 ? -13.094 -5.055 1.632 1 96.25 106 VAL A N 1
ATOM 820 C CA . VAL A 1 106 ? -11.977 -5.605 0.875 1 96.25 106 VAL A CA 1
ATOM 821 C C . VAL A 1 106 ? -10.727 -5.656 1.756 1 96.25 106 VAL A C 1
ATOM 823 O O . VAL A 1 106 ? -9.969 -6.629 1.713 1 96.25 106 VAL A O 1
ATOM 826 N N . THR A 1 107 ? -10.477 -4.602 2.455 1 97.12 107 THR A N 1
ATOM 827 C CA . THR A 1 107 ? -9.266 -4.508 3.268 1 97.12 107 THR A CA 1
ATOM 828 C C . THR A 1 107 ? -9.43 -3.451 4.359 1 97.12 107 THR A C 1
ATOM 830 O O . THR A 1 107 ? -10.344 -2.625 4.297 1 97.12 107 THR A O 1
ATOM 833 N N . GLU A 1 108 ? -8.57 -3.566 5.348 1 96.81 108 GLU A N 1
ATOM 834 C CA . GLU A 1 108 ? -8.453 -2.574 6.41 1 96.81 108 GLU A CA 1
ATOM 835 C C . GLU A 1 108 ? -7.004 -2.447 6.883 1 96.81 108 GLU A C 1
ATOM 837 O O . GLU A 1 108 ? -6.211 -3.381 6.734 1 96.81 108 GLU A O 1
ATOM 842 N N . ALA A 1 109 ? -6.73 -1.329 7.426 1 97.94 109 ALA A N 1
ATOM 843 C CA . ALA A 1 109 ? -5.379 -1.059 7.918 1 97.94 109 ALA A CA 1
ATOM 844 C C . ALA A 1 109 ? -5.367 0.154 8.844 1 97.94 109 ALA A C 1
ATOM 846 O O . ALA A 1 109 ? -6.367 0.866 8.961 1 97.94 109 ALA A O 1
ATOM 847 N N . VAL A 1 110 ? -4.273 0.312 9.516 1 98.38 110 VAL A N 1
ATOM 848 C CA . VAL A 1 110 ? -4.008 1.503 10.312 1 98.38 110 VAL A CA 1
ATOM 849 C C . VAL A 1 110 ? -2.83 2.273 9.719 1 98.38 110 VAL A C 1
ATOM 851 O O . VAL A 1 110 ? -1.752 1.709 9.516 1 98.38 110 VAL A O 1
ATOM 854 N N . PHE A 1 111 ? -3.045 3.484 9.453 1 98.56 111 PHE A N 1
ATOM 855 C CA . PHE A 1 111 ? -2.021 4.371 8.922 1 98.56 111 PHE A CA 1
ATOM 856 C C . PHE A 1 111 ? -1.544 5.355 9.984 1 98.56 111 PHE A C 1
ATOM 858 O O . PHE A 1 111 ? -2.354 5.922 10.719 1 98.56 111 PHE A O 1
ATOM 865 N N . ILE A 1 112 ? -0.252 5.582 10.016 1 98.69 112 ILE A N 1
ATOM 866 C CA . ILE A 1 112 ? 0.34 6.617 10.859 1 98.69 112 ILE A CA 1
ATOM 867 C C . ILE A 1 112 ? 0.955 7.703 9.984 1 98.69 112 ILE A C 1
ATOM 869 O O . ILE A 1 112 ? 1.883 7.441 9.211 1 98.69 112 ILE A O 1
ATOM 873 N N . MET A 1 113 ? 0.44 8.844 10.148 1 98.5 113 MET A N 1
ATOM 874 C CA . MET A 1 113 ? 0.895 10.023 9.414 1 98.5 113 MET A CA 1
ATOM 875 C C . MET A 1 113 ? 1.575 11.016 10.352 1 98.5 113 MET A C 1
ATOM 877 O O . MET A 1 113 ? 1.118 11.234 11.477 1 98.5 113 MET A O 1
ATOM 881 N N . VAL A 1 114 ? 2.639 11.648 9.859 1 98.44 114 VAL A N 1
ATOM 882 C CA . VAL A 1 114 ? 3.361 12.625 10.672 1 98.44 114 VAL A CA 1
ATOM 883 C C . VAL A 1 114 ? 3.322 13.992 9.992 1 98.44 114 VAL A C 1
ATOM 885 O O . VAL A 1 114 ? 3.604 14.102 8.797 1 98.44 114 VAL A O 1
ATOM 888 N N . ALA A 1 115 ? 2.947 14.992 10.719 1 98.31 115 ALA A N 1
ATOM 889 C CA . ALA A 1 115 ? 2.982 16.359 10.219 1 98.31 115 ALA A CA 1
ATOM 890 C C . ALA A 1 115 ? 4.418 16.844 10.047 1 98.31 115 ALA A C 1
ATOM 892 O O . ALA A 1 115 ? 5.254 16.656 10.938 1 98.31 115 ALA A O 1
ATOM 893 N N . VAL A 1 116 ? 4.652 17.5 8.883 1 97.31 116 VAL A N 1
ATOM 894 C CA . VAL A 1 116 ? 6.02 17.938 8.633 1 97.31 116 VAL A CA 1
ATOM 895 C C . VAL A 1 116 ? 6.012 19.375 8.102 1 97.31 116 VAL A C 1
ATOM 897 O O . VAL A 1 116 ? 5.02 19.812 7.52 1 97.31 116 VAL A O 1
ATOM 900 N N . ASP A 1 117 ? 7.102 20.078 8.328 1 95.56 117 ASP A N 1
ATOM 901 C CA . ASP A 1 117 ? 7.246 21.438 7.805 1 95.56 117 ASP A CA 1
ATOM 902 C C . ASP A 1 117 ? 7.859 21.422 6.406 1 95.56 117 ASP A C 1
ATOM 904 O O . ASP A 1 117 ? 7.914 20.375 5.758 1 95.56 117 ASP A O 1
ATOM 908 N N . GLU A 1 118 ? 8.266 22.578 5.938 1 92.81 118 GLU A N 1
ATOM 909 C CA . GLU A 1 118 ? 8.766 22.719 4.57 1 92.81 118 GLU A CA 1
ATOM 910 C C . GLU A 1 118 ? 10.055 21.938 4.363 1 92.81 118 GLU A C 1
ATOM 912 O O . GLU A 1 118 ? 10.375 21.547 3.24 1 92.81 118 GLU A O 1
ATOM 917 N N . ASN A 1 119 ? 10.742 21.656 5.473 1 92.81 119 ASN A N 1
ATOM 918 C CA . ASN A 1 119 ? 12.023 20.953 5.395 1 92.81 119 ASN A CA 1
ATOM 919 C C . ASN A 1 119 ? 11.852 19.453 5.633 1 92.81 119 ASN A C 1
ATOM 921 O O . ASN A 1 119 ? 12.828 18.719 5.664 1 92.81 119 ASN A O 1
ATOM 925 N N . GLY A 1 120 ? 10.664 19.031 5.855 1 93.44 120 GLY A N 1
ATOM 926 C CA . GLY A 1 120 ? 10.414 17.609 6.098 1 93.44 120 GLY A CA 1
ATOM 927 C C . GLY A 1 120 ? 10.609 17.219 7.551 1 93.44 120 GLY A C 1
ATOM 928 O O . GLY A 1 120 ? 10.648 16.031 7.871 1 93.44 120 GLY A O 1
ATOM 929 N N . GLU A 1 121 ? 10.695 18.281 8.375 1 96.25 121 GLU A N 1
ATOM 930 C CA . GLU A 1 121 ? 10.852 18.016 9.805 1 96.25 121 GLU A CA 1
ATOM 931 C C . GLU A 1 121 ? 9.5 17.969 10.508 1 96.25 121 GLU A C 1
ATOM 933 O O . GLU A 1 121 ? 8.602 18.734 10.195 1 96.25 121 GLU A O 1
ATOM 938 N N . PRO A 1 122 ? 9.469 17.078 11.492 1 97.69 122 PRO A N 1
ATOM 939 C CA . PRO A 1 122 ? 8.188 16.984 12.203 1 97.69 122 PRO A CA 1
ATOM 940 C C . PRO A 1 122 ? 7.762 18.312 12.828 1 97.69 122 PRO A C 1
ATOM 942 O O . PRO A 1 122 ? 8.602 19.062 13.344 1 97.69 122 PRO A O 1
ATOM 945 N N . ARG A 1 123 ? 6.539 18.578 12.812 1 97.81 123 ARG A N 1
ATOM 946 C CA . ARG A 1 123 ? 5.93 19.75 13.438 1 97.81 123 ARG A CA 1
ATOM 947 C C . ARG A 1 123 ? 4.676 19.359 14.219 1 97.81 123 ARG A C 1
ATOM 949 O O . ARG A 1 123 ? 4.082 18.312 13.969 1 97.81 123 ARG A O 1
ATOM 956 N N . PRO A 1 124 ? 4.211 20.172 15.156 1 97.06 124 PRO A N 1
ATOM 957 C CA . PRO A 1 124 ? 2.998 19.844 15.914 1 97.06 124 PRO A CA 1
ATOM 958 C C . PRO A 1 124 ? 1.746 19.812 15.047 1 97.06 124 PRO A C 1
ATOM 960 O O . PRO A 1 124 ? 1.634 20.594 14.094 1 97.06 124 PRO A O 1
ATOM 963 N N . VAL A 1 125 ? 0.85 18.828 15.406 1 96.31 125 VAL A N 1
ATOM 964 C CA . VAL A 1 125 ? -0.475 18.812 14.797 1 96.31 125 VAL A CA 1
ATOM 965 C C . VAL A 1 125 ? -1.326 19.938 15.367 1 96.31 125 VAL A C 1
ATOM 967 O O . VAL A 1 125 ? -1.35 20.156 16.578 1 96.31 125 VAL A O 1
ATOM 970 N N . ARG A 1 126 ? -1.757 20.797 14.477 1 78.94 126 ARG A N 1
ATOM 971 C CA . ARG A 1 126 ? -2.572 21.906 14.969 1 78.94 126 ARG A CA 1
ATOM 972 C C . ARG A 1 126 ? -3.84 21.391 15.648 1 78.94 126 ARG A C 1
ATOM 974 O O . ARG A 1 126 ? -4.605 20.625 15.047 1 78.94 126 ARG A O 1
ATOM 981 N N . LYS A 1 127 ? -3.754 21.219 17.031 1 63.41 127 LYS A N 1
ATOM 982 C CA . LYS A 1 127 ? -4.961 20.844 17.75 1 63.41 127 LYS A CA 1
ATOM 983 C C . LYS A 1 127 ? -6.059 21.891 17.578 1 63.41 127 LYS A C 1
ATOM 985 O O . LYS A 1 127 ? -5.777 23.078 17.547 1 63.41 127 LYS A O 1
ATOM 990 N N . GLU A 1 128 ? -7.027 21.672 16.625 1 51.06 128 GLU A N 1
ATOM 991 C CA . GLU A 1 128 ? -8.094 22.672 16.766 1 51.06 128 GLU A CA 1
ATOM 992 C C . GLU A 1 128 ? -8.195 23.172 18.203 1 51.06 128 GLU A C 1
ATOM 994 O O . GLU A 1 128 ? -8.141 22.391 19.141 1 51.06 128 GLU A O 1
ATOM 999 N N . ALA A 1 129 ? -7.961 24.562 18.359 1 41.44 129 ALA A N 1
ATOM 1000 C CA . ALA A 1 129 ? -8.289 25.344 19.562 1 41.44 129 ALA A CA 1
ATOM 1001 C C . ALA A 1 129 ? -9.656 24.953 20.109 1 41.44 129 ALA A C 1
ATOM 1003 O O . ALA A 1 129 ? -10.578 24.641 19.344 1 41.44 129 ALA A O 1
ATOM 1004 N N . MET B 1 1 ? 27.109 4.824 6.344 1 41.78 1 MET B N 1
ATOM 1005 C CA . MET B 1 1 ? 27.344 3.531 5.711 1 41.78 1 MET B CA 1
ATOM 1006 C C . MET B 1 1 ? 26.484 3.373 4.457 1 41.78 1 MET B C 1
ATOM 1008 O O . MET B 1 1 ? 25.281 3.607 4.488 1 41.78 1 MET B O 1
ATOM 1012 N N . ASP B 1 2 ? 27.078 3.412 3.35 1 50.09 2 ASP B N 1
ATOM 1013 C CA . ASP B 1 2 ? 26.484 3.346 2.014 1 50.09 2 ASP B CA 1
ATOM 1014 C C . ASP B 1 2 ? 25.5 2.186 1.901 1 50.09 2 ASP B C 1
ATOM 1016 O O . ASP B 1 2 ? 25.875 1.026 2.092 1 50.09 2 ASP B O 1
ATOM 1020 N N . GLN B 1 3 ? 24.359 2.422 2.35 1 63.31 3 GLN B N 1
ATOM 1021 C CA . GLN B 1 3 ? 23.438 1.283 2.361 1 63.31 3 GLN B CA 1
ATOM 1022 C C . GLN B 1 3 ? 23.328 0.649 0.978 1 63.31 3 GLN B C 1
ATOM 1024 O O . GLN B 1 3 ? 23.156 1.352 -0.02 1 63.31 3 GLN B O 1
ATOM 1029 N N . GLN B 1 4 ? 24.062 -0.379 0.767 1 66 4 GLN B N 1
ATOM 1030 C CA . GLN B 1 4 ? 24.062 -1.19 -0.446 1 66 4 GLN B CA 1
ATOM 1031 C C . GLN B 1 4 ? 22.828 -2.086 -0.517 1 66 4 GLN B C 1
ATOM 1033 O O . GLN B 1 4 ? 22.281 -2.473 0.515 1 66 4 GLN B O 1
ATOM 1038 N N . PRO B 1 5 ? 22.391 -2.279 -1.75 1 65.56 5 PRO B N 1
ATOM 1039 C CA . PRO B 1 5 ? 21.297 -3.238 -1.902 1 65.56 5 PRO B CA 1
ATOM 1040 C C . PRO B 1 5 ? 21.578 -4.57 -1.213 1 65.56 5 PRO B C 1
ATOM 1042 O O . PRO B 1 5 ? 22.734 -4.957 -1.056 1 65.56 5 PRO B O 1
ATOM 1045 N N . PRO B 1 6 ? 20.469 -5.008 -0.726 1 77.31 6 PRO B N 1
ATOM 1046 C CA . PRO B 1 6 ? 20.641 -6.273 -0.012 1 77.31 6 PRO B CA 1
ATOM 1047 C C . PRO B 1 6 ? 21.266 -7.363 -0.88 1 77.31 6 PRO B C 1
ATOM 1049 O O . PRO B 1 6 ? 20.812 -7.605 -2 1 77.31 6 PRO B O 1
ATOM 1052 N N . ALA B 1 7 ? 22.359 -7.988 -0.427 1 77.56 7 ALA B N 1
ATOM 1053 C CA . ALA B 1 7 ? 23.109 -8.977 -1.181 1 77.56 7 ALA B CA 1
ATOM 1054 C C . ALA B 1 7 ? 22.297 -10.258 -1.383 1 77.56 7 ALA B C 1
ATOM 1056 O O . ALA B 1 7 ? 22.516 -10.992 -2.348 1 77.56 7 ALA B O 1
ATOM 1057 N N . ASP B 1 8 ? 21.328 -10.516 -0.647 1 93.06 8 ASP B N 1
ATOM 1058 C CA . ASP B 1 8 ? 20.641 -11.797 -0.713 1 93.06 8 ASP B CA 1
ATOM 1059 C C . ASP B 1 8 ? 19.234 -11.633 -1.296 1 93.06 8 ASP B C 1
ATOM 1061 O O . ASP B 1 8 ? 18.391 -12.516 -1.159 1 93.06 8 ASP B O 1
ATOM 1065 N N . MET B 1 9 ? 19.078 -10.516 -1.92 1 95.75 9 MET B N 1
ATOM 1066 C CA . MET B 1 9 ? 17.766 -10.273 -2.51 1 95.75 9 MET B CA 1
ATOM 1067 C C . MET B 1 9 ? 17.875 -10.062 -4.016 1 95.75 9 MET B C 1
ATOM 1069 O O . MET B 1 9 ? 18.953 -9.719 -4.523 1 95.75 9 MET B O 1
ATOM 1073 N N . GLU B 1 10 ? 16.859 -10.273 -4.711 1 95.62 10 GLU B N 1
ATOM 1074 C CA . GLU B 1 10 ? 16.797 -10.117 -6.16 1 95.62 10 GLU B CA 1
ATOM 1075 C C . GLU B 1 10 ? 16.156 -8.789 -6.547 1 95.62 10 GLU B C 1
ATOM 1077 O O . GLU B 1 10 ? 15.109 -8.414 -6.016 1 95.62 10 GLU B O 1
ATOM 1082 N N . LEU B 1 11 ? 16.859 -8.039 -7.453 1 96.88 11 LEU B N 1
ATOM 1083 C CA . LEU B 1 11 ? 16.219 -6.867 -8.047 1 96.88 11 LEU B CA 1
ATOM 1084 C C . LEU B 1 11 ? 15.055 -7.277 -8.938 1 96.88 11 LEU B C 1
ATOM 1086 O O . LEU B 1 11 ? 15.266 -7.785 -10.047 1 96.88 11 LEU B O 1
ATOM 1090 N N . THR B 1 12 ? 13.836 -6.977 -8.5 1 98.06 12 THR B N 1
ATOM 1091 C CA . THR B 1 12 ? 12.648 -7.465 -9.195 1 98.06 12 THR B CA 1
ATOM 1092 C C . THR B 1 12 ? 12.016 -6.359 -10.039 1 98.06 12 THR B C 1
ATOM 1094 O O . THR B 1 12 ? 11.43 -6.629 -11.086 1 98.06 12 THR B O 1
ATOM 1097 N N . LEU B 1 13 ? 12.102 -5.129 -9.578 1 97.81 13 LEU B N 1
ATOM 1098 C CA . LEU B 1 13 ? 11.531 -3.99 -10.281 1 97.81 13 LEU B CA 1
ATOM 1099 C C . LEU B 1 13 ? 12.406 -2.754 -10.133 1 97.81 13 LEU B C 1
ATOM 1101 O O . LEU B 1 13 ? 12.953 -2.506 -9.055 1 97.81 13 LEU B O 1
ATOM 1105 N N . ARG B 1 14 ? 12.586 -2.062 -11.234 1 97.12 14 ARG B N 1
ATOM 1106 C CA . ARG B 1 14 ? 13.234 -0.757 -11.25 1 97.12 14 ARG B CA 1
ATOM 1107 C C . ARG B 1 14 ? 12.414 0.253 -12.047 1 97.12 14 ARG B C 1
ATOM 1109 O O . ARG B 1 14 ? 12.031 -0.014 -13.188 1 97.12 14 ARG B O 1
ATOM 1116 N N . THR B 1 15 ? 12.141 1.39 -11.414 1 97.62 15 THR B N 1
ATOM 1117 C CA . THR B 1 15 ? 11.281 2.354 -12.086 1 97.62 15 THR B CA 1
ATOM 1118 C C . THR B 1 15 ? 11.617 3.777 -11.656 1 97.62 15 THR B C 1
ATOM 1120 O O . THR B 1 15 ? 12.312 3.98 -10.656 1 97.62 15 THR B O 1
ATOM 1123 N N . LEU B 1 16 ? 11.164 4.738 -12.414 1 96.62 16 LEU B N 1
ATOM 1124 C CA . LEU B 1 16 ? 11.414 6.152 -12.164 1 96.62 16 LEU B CA 1
ATOM 1125 C C . LEU B 1 16 ? 10.211 6.805 -11.484 1 96.62 16 LEU B C 1
ATOM 1127 O O . LEU B 1 16 ? 9.07 6.609 -11.914 1 96.62 16 LEU B O 1
ATOM 1131 N N . ALA B 1 17 ? 10.469 7.52 -10.43 1 96.88 17 ALA B N 1
ATOM 1132 C CA . ALA B 1 17 ? 9.414 8.289 -9.773 1 96.88 17 ALA B CA 1
ATOM 1133 C C . ALA B 1 17 ? 9.078 9.555 -10.562 1 96.88 17 ALA B C 1
ATOM 1135 O O . ALA B 1 17 ? 9.945 10.414 -10.766 1 96.88 17 ALA B O 1
ATOM 1136 N N . MET B 1 18 ? 7.832 9.711 -10.914 1 97.69 18 MET B N 1
ATOM 1137 C CA . MET B 1 18 ? 7.434 10.789 -11.812 1 97.69 18 MET B CA 1
ATOM 1138 C C . MET B 1 18 ? 6.555 11.805 -11.086 1 97.69 18 MET B C 1
ATOM 1140 O O . MET B 1 18 ? 6.008 11.508 -10.023 1 97.69 18 MET B O 1
ATOM 1144 N N . PRO B 1 19 ? 6.383 13.047 -11.609 1 97.69 19 PRO B N 1
ATOM 1145 C CA . PRO B 1 19 ? 5.574 14.078 -10.961 1 97.69 19 PRO B CA 1
ATOM 1146 C C . PRO B 1 19 ? 4.129 13.633 -10.727 1 97.69 19 PRO B C 1
ATOM 1148 O O . PRO B 1 19 ? 3.516 14.039 -9.734 1 97.69 19 PRO B O 1
ATOM 1151 N N . ALA B 1 20 ? 3.592 12.773 -11.578 1 96.19 20 ALA B N 1
ATOM 1152 C CA . ALA B 1 20 ? 2.207 12.32 -11.477 1 96.19 20 ALA B CA 1
ATOM 1153 C C . ALA B 1 20 ? 1.993 11.477 -10.227 1 96.19 20 ALA B C 1
ATOM 1155 O O . ALA B 1 20 ? 0.856 11.258 -9.805 1 96.19 20 ALA B O 1
ATOM 1156 N N . ASP B 1 21 ? 3.037 11.016 -9.648 1 95.25 21 ASP B N 1
ATOM 1157 C CA . ASP B 1 21 ? 2.957 10.117 -8.5 1 95.25 21 ASP B CA 1
ATOM 1158 C C . ASP B 1 21 ? 3.197 10.875 -7.195 1 95.25 21 ASP B C 1
ATOM 1160 O O . ASP B 1 21 ? 3.305 10.266 -6.129 1 95.25 21 ASP B O 1
ATOM 1164 N N . ALA B 1 22 ? 3.301 12.18 -7.309 1 96.75 22 ALA B N 1
ATOM 1165 C CA . ALA B 1 22 ? 3.74 12.977 -6.168 1 96.75 22 ALA B CA 1
ATOM 1166 C C . ALA B 1 22 ? 2.568 13.727 -5.535 1 96.75 22 ALA B C 1
ATOM 1168 O O . ALA B 1 22 ? 1.55 13.961 -6.188 1 96.75 22 ALA B O 1
ATOM 1169 N N . ASN B 1 23 ? 2.715 14.047 -4.27 1 94.31 23 ASN B N 1
ATOM 1170 C CA . ASN B 1 23 ? 1.788 14.953 -3.598 1 94.31 23 ASN B CA 1
ATOM 1171 C C . ASN B 1 23 ? 2.082 16.406 -3.934 1 94.31 23 ASN B C 1
ATOM 1173 O O . ASN B 1 23 ? 3.039 16.703 -4.652 1 94.31 23 ASN B O 1
ATOM 1177 N N . PRO B 1 24 ? 1.244 17.297 -3.484 1 92.62 24 PRO B N 1
ATOM 1178 C CA . PRO B 1 24 ? 1.419 18.719 -3.852 1 92.62 24 PRO B CA 1
ATOM 1179 C C . PRO B 1 24 ? 2.758 19.281 -3.389 1 92.62 24 PRO B C 1
ATOM 1181 O O . PRO B 1 24 ? 3.264 20.234 -3.979 1 92.62 24 PRO B O 1
ATOM 1184 N N . ALA B 1 25 ? 3.377 18.703 -2.381 1 91.62 25 ALA B N 1
ATOM 1185 C CA . ALA B 1 25 ? 4.645 19.203 -1.85 1 91.62 25 ALA B CA 1
ATOM 1186 C C . ALA B 1 25 ? 5.824 18.625 -2.633 1 91.62 25 ALA B C 1
ATOM 1188 O O . ALA B 1 25 ? 6.98 18.969 -2.365 1 91.62 25 ALA B O 1
ATOM 1189 N N . GLY B 1 26 ? 5.539 17.672 -3.539 1 92.38 26 GLY B N 1
ATOM 1190 C CA . GLY B 1 26 ? 6.586 17.141 -4.398 1 92.38 26 GLY B CA 1
ATOM 1191 C C . GLY B 1 26 ? 7.16 15.828 -3.898 1 92.38 26 GLY B C 1
ATOM 1192 O O . GLY B 1 26 ? 8.078 15.281 -4.504 1 92.38 26 GLY B O 1
ATOM 1193 N N . ASP B 1 27 ? 6.672 15.344 -2.834 1 94.06 27 ASP B N 1
ATOM 1194 C CA . ASP B 1 27 ? 7.059 14.008 -2.389 1 94.06 27 ASP B CA 1
ATOM 1195 C C . ASP B 1 27 ? 6.191 12.938 -3.047 1 94.06 27 ASP B C 1
ATOM 1197 O O . ASP B 1 27 ? 5 13.148 -3.271 1 94.06 27 ASP B O 1
ATOM 1201 N N . ILE B 1 28 ? 6.836 11.828 -3.336 1 97.12 28 ILE B N 1
ATOM 1202 C CA . ILE B 1 28 ? 6.09 10.703 -3.891 1 97.12 28 ILE B CA 1
ATOM 1203 C C . ILE B 1 28 ? 5.188 10.109 -2.816 1 97.12 28 ILE B C 1
ATOM 1205 O O . ILE B 1 28 ? 5.605 9.938 -1.668 1 97.12 28 ILE B O 1
ATOM 1209 N N . PHE B 1 29 ? 3.943 9.789 -3.172 1 97.62 29 PHE B N 1
ATOM 1210 C CA . PHE B 1 29 ? 2.998 9.188 -2.238 1 97.62 29 PHE B CA 1
ATOM 1211 C C . PHE B 1 29 ? 3.488 7.824 -1.771 1 97.62 29 PHE B C 1
ATOM 1213 O O . PHE B 1 29 ? 4.012 7.039 -2.566 1 97.62 29 PHE B O 1
ATOM 1220 N N . GLY B 1 30 ? 3.271 7.543 -0.463 1 98 30 GLY B N 1
ATOM 1221 C CA . GLY B 1 30 ? 3.582 6.215 0.037 1 98 30 GLY B CA 1
ATOM 1222 C C . GLY B 1 30 ? 2.832 5.113 -0.689 1 98 30 GLY B C 1
ATOM 1223 O O . GLY B 1 30 ? 3.348 4.004 -0.851 1 98 30 GLY B O 1
ATOM 1224 N N . GLY B 1 31 ? 1.646 5.375 -1.07 1 98.38 31 GLY B N 1
ATOM 1225 C CA . GLY B 1 31 ? 0.828 4.418 -1.797 1 98.38 31 GLY B CA 1
ATOM 1226 C C . GLY B 1 31 ? 1.445 3.982 -3.113 1 98.38 31 GLY B C 1
ATOM 1227 O O . GLY B 1 31 ? 1.29 2.832 -3.527 1 98.38 31 GLY B O 1
ATOM 1228 N N . TRP B 1 32 ? 2.09 4.906 -3.754 1 98.5 32 TRP B N 1
ATOM 1229 C CA . TRP B 1 32 ? 2.775 4.555 -4.992 1 98.5 32 TRP B CA 1
ATOM 1230 C C . TRP B 1 32 ? 3.898 3.557 -4.727 1 98.5 32 TRP B C 1
ATOM 1232 O O . TRP B 1 32 ? 4.035 2.561 -5.441 1 98.5 32 TRP B O 1
ATOM 1242 N N . VAL B 1 33 ? 4.676 3.803 -3.74 1 98.56 33 VAL B N 1
ATOM 1243 C CA . VAL B 1 33 ? 5.758 2.895 -3.363 1 98.56 33 VAL B CA 1
ATOM 1244 C C . VAL B 1 33 ? 5.184 1.512 -3.059 1 98.56 33 VAL B C 1
ATOM 1246 O O . VAL B 1 33 ? 5.68 0.503 -3.566 1 98.56 33 VAL B O 1
ATOM 1249 N N . MET B 1 34 ? 4.09 1.453 -2.291 1 98.5 34 MET B N 1
ATOM 1250 C CA . MET B 1 34 ? 3.443 0.194 -1.937 1 98.5 34 MET B CA 1
ATOM 1251 C C . MET B 1 34 ? 2.957 -0.537 -3.184 1 98.5 34 MET B C 1
ATOM 1253 O O . MET B 1 34 ? 3.033 -1.765 -3.258 1 98.5 34 MET B O 1
ATOM 1257 N N . SER B 1 35 ? 2.496 0.217 -4.121 1 98.5 35 SER B N 1
ATOM 1258 C CA . SER B 1 35 ? 2.014 -0.39 -5.355 1 98.5 35 SER B CA 1
ATOM 1259 C C . SER B 1 35 ? 3.152 -1.041 -6.133 1 98.5 35 SER B C 1
ATOM 1261 O O . SER B 1 35 ? 2.982 -2.119 -6.707 1 98.5 35 SER B O 1
ATOM 1263 N N . GLN B 1 36 ? 4.309 -0.368 -6.16 1 98.56 36 GLN B N 1
ATOM 1264 C CA . GLN B 1 36 ? 5.473 -0.967 -6.805 1 98.56 36 GLN B CA 1
ATOM 1265 C C . GLN B 1 36 ? 5.902 -2.246 -6.09 1 98.56 36 GLN B C 1
ATOM 1267 O O . GLN B 1 36 ? 6.262 -3.232 -6.734 1 98.56 36 GLN B O 1
ATOM 1272 N N . MET B 1 37 ? 5.863 -2.238 -4.805 1 98.69 37 MET B N 1
ATOM 1273 C CA . MET B 1 37 ? 6.211 -3.426 -4.027 1 98.69 37 MET B CA 1
ATOM 1274 C C . MET B 1 37 ? 5.25 -4.57 -4.328 1 98.69 37 MET B C 1
ATOM 1276 O O . MET B 1 37 ? 5.676 -5.719 -4.473 1 98.69 37 MET B O 1
ATOM 1280 N N . ASP B 1 38 ? 3.996 -4.285 -4.398 1 98.69 38 ASP B N 1
ATOM 1281 C CA . ASP B 1 38 ? 2.971 -5.285 -4.695 1 98.69 38 ASP B CA 1
ATOM 1282 C C . ASP B 1 38 ? 3.197 -5.906 -6.07 1 98.69 38 ASP B C 1
ATOM 1284 O O . ASP B 1 38 ? 3.02 -7.113 -6.246 1 98.69 38 ASP B O 1
ATOM 1288 N N . LEU B 1 39 ? 3.543 -5.039 -7.078 1 98.31 39 LEU B N 1
ATOM 1289 C CA . LEU B 1 39 ? 3.865 -5.531 -8.414 1 98.31 39 LEU B CA 1
ATOM 1290 C C . LEU B 1 39 ? 5.051 -6.488 -8.367 1 98.31 39 LEU B C 1
ATOM 1292 O O . LEU B 1 39 ? 5.027 -7.547 -9 1 98.31 39 LEU B O 1
ATOM 1296 N N . ALA B 1 40 ? 6.062 -6.137 -7.605 1 98.56 40 ALA B N 1
ATOM 1297 C CA . ALA B 1 40 ? 7.234 -6.996 -7.461 1 98.56 40 ALA B CA 1
ATOM 1298 C C . ALA B 1 40 ? 6.863 -8.32 -6.801 1 98.56 40 ALA B C 1
ATOM 1300 O O . ALA B 1 40 ? 7.324 -9.383 -7.23 1 98.56 40 ALA B O 1
ATOM 1301 N N . ALA B 1 41 ? 6.051 -8.266 -5.762 1 98.5 41 ALA B N 1
ATOM 1302 C CA . ALA B 1 41 ? 5.574 -9.477 -5.098 1 98.5 41 ALA B CA 1
ATOM 1303 C C . ALA B 1 41 ? 4.84 -10.383 -6.082 1 98.5 41 ALA B C 1
ATOM 1305 O O . ALA B 1 41 ? 5.07 -11.594 -6.105 1 98.5 41 ALA B O 1
ATOM 1306 N N . PHE B 1 42 ? 3.973 -9.75 -6.824 1 98.38 42 PHE B N 1
ATOM 1307 C CA . PHE B 1 42 ? 3.178 -10.477 -7.809 1 98.38 42 PHE B CA 1
ATOM 1308 C C . PHE B 1 42 ? 4.074 -11.211 -8.797 1 98.38 42 PHE B C 1
ATOM 1310 O O . PHE B 1 42 ? 3.906 -12.414 -9.023 1 98.38 42 PHE B O 1
ATOM 1317 N N . VAL B 1 43 ? 5.031 -10.531 -9.383 1 97.5 43 VAL B N 1
ATOM 1318 C CA . VAL B 1 43 ? 5.945 -11.086 -10.375 1 97.5 43 VAL B CA 1
ATOM 1319 C C . VAL B 1 43 ? 6.703 -12.273 -9.773 1 97.5 43 VAL B C 1
ATOM 1321 O O . VAL B 1 43 ? 6.723 -13.359 -10.352 1 97.5 43 VAL B O 1
ATOM 1324 N N . ARG B 1 44 ? 7.281 -12.094 -8.633 1 97.69 44 ARG B N 1
ATOM 1325 C CA . ARG B 1 44 ? 8.117 -13.109 -8.008 1 97.69 44 ARG B CA 1
ATOM 1326 C C . ARG B 1 44 ? 7.285 -14.305 -7.555 1 97.69 44 ARG B C 1
ATOM 1328 O O . ARG B 1 44 ? 7.684 -15.453 -7.742 1 97.69 44 ARG B O 1
ATOM 1335 N N . ALA B 1 45 ? 6.168 -14.031 -6.938 1 98.06 45 ALA B N 1
ATOM 1336 C CA . ALA B 1 45 ? 5.316 -15.102 -6.422 1 98.06 45 ALA B CA 1
ATOM 1337 C C . ALA B 1 45 ? 4.746 -15.945 -7.562 1 98.06 45 ALA B C 1
ATOM 1339 O O . ALA B 1 45 ? 4.656 -17.172 -7.449 1 98.06 45 ALA B O 1
ATOM 1340 N N . ASN B 1 46 ? 4.32 -15.266 -8.648 1 96.88 46 ASN B N 1
ATOM 1341 C CA . ASN B 1 46 ? 3.795 -16.016 -9.789 1 96.88 46 ASN B CA 1
ATOM 1342 C C . ASN B 1 46 ? 4.84 -16.953 -10.375 1 96.88 46 ASN B C 1
ATOM 1344 O O . ASN B 1 46 ? 4.52 -18.078 -10.758 1 96.88 46 ASN B O 1
ATOM 1348 N N . ASP B 1 47 ? 6.043 -16.453 -10.422 1 95.5 47 ASP B N 1
ATOM 1349 C CA . ASP B 1 47 ? 7.133 -17.266 -10.945 1 95.5 47 ASP B CA 1
ATOM 1350 C C . ASP B 1 47 ? 7.332 -18.516 -10.094 1 95.5 47 ASP B C 1
ATOM 1352 O O . ASP B 1 47 ? 7.375 -19.641 -10.625 1 95.5 47 ASP B O 1
ATOM 1356 N N . VAL B 1 48 ? 7.352 -18.375 -8.836 1 95.5 48 VAL B N 1
ATOM 1357 C CA . VAL B 1 48 ? 7.609 -19.469 -7.906 1 95.5 48 VAL B CA 1
ATOM 1358 C C . VAL B 1 48 ? 6.41 -20.422 -7.879 1 95.5 48 VAL B C 1
ATOM 1360 O O . VAL B 1 48 ? 6.578 -21.641 -7.801 1 95.5 48 VAL B O 1
ATOM 1363 N N . ALA B 1 49 ? 5.234 -19.875 -7.914 1 96.19 49 ALA B N 1
ATOM 1364 C CA . ALA B 1 49 ? 4.012 -20.656 -7.789 1 96.19 49 ALA B CA 1
ATOM 1365 C C . ALA B 1 49 ? 3.666 -21.344 -9.109 1 96.19 49 ALA B C 1
ATOM 1367 O O . ALA B 1 49 ? 2.861 -22.281 -9.141 1 96.19 49 ALA B O 1
ATOM 1368 N N . GLY B 1 50 ? 4.246 -20.859 -10.219 1 93.75 50 GLY B N 1
ATOM 1369 C CA . GLY B 1 50 ? 3.92 -21.375 -11.531 1 93.75 50 GLY B CA 1
ATOM 1370 C C . GLY B 1 50 ? 2.523 -21.016 -12 1 93.75 50 GLY B C 1
ATOM 1371 O O . GLY B 1 50 ? 1.831 -21.812 -12.617 1 93.75 50 GLY B O 1
ATOM 1372 N N . GLY B 1 51 ? 2.053 -19.891 -11.547 1 94 51 GLY B N 1
ATOM 1373 C CA . GLY B 1 51 ? 0.709 -19.453 -11.875 1 94 51 GLY B CA 1
ATOM 1374 C C . GLY B 1 51 ? 0.26 -18.25 -11.047 1 94 51 GLY B C 1
ATOM 1375 O O . GLY B 1 51 ? 1.058 -17.672 -10.312 1 94 51 GLY B O 1
ATOM 1376 N N . ARG B 1 52 ? -1.004 -18.047 -11.156 1 95.06 52 ARG B N 1
ATOM 1377 C CA . ARG B 1 52 ? -1.61 -16.844 -10.594 1 95.06 52 ARG B CA 1
ATOM 1378 C C . ARG B 1 52 ? -1.539 -16.859 -9.07 1 95.06 52 ARG B C 1
ATOM 1380 O O . ARG B 1 52 ? -1.807 -17.891 -8.438 1 95.06 52 ARG B O 1
ATOM 1387 N N . THR B 1 53 ? -1.186 -15.695 -8.523 1 97.5 53 THR B N 1
ATOM 1388 C CA . THR B 1 53 ? -1.244 -15.492 -7.078 1 97.5 53 THR B CA 1
ATOM 1389 C C . THR B 1 53 ? -1.971 -14.195 -6.75 1 97.5 53 THR B C 1
ATOM 1391 O O . THR B 1 53 ? -2.143 -13.336 -7.613 1 97.5 53 THR B O 1
ATOM 1394 N N . VAL B 1 54 ? -2.508 -14.062 -5.527 1 97.5 54 VAL B N 1
ATOM 1395 C CA . VAL B 1 54 ? -3.156 -12.852 -5.031 1 97.5 54 VAL B CA 1
ATOM 1396 C C . VAL B 1 54 ? -2.555 -12.453 -3.686 1 97.5 54 VAL B C 1
ATOM 1398 O O . VAL B 1 54 ? -2.141 -13.312 -2.906 1 97.5 54 VAL B O 1
ATOM 1401 N N . THR B 1 55 ? -2.486 -11.211 -3.496 1 97.94 55 THR B N 1
ATOM 1402 C CA . THR B 1 55 ? -2.027 -10.711 -2.203 1 97.94 55 THR B CA 1
ATOM 1403 C C . THR B 1 55 ? -3.09 -10.93 -1.13 1 97.94 55 THR B C 1
ATOM 1405 O O . THR B 1 55 ? -4.23 -10.492 -1.279 1 97.94 55 THR B O 1
ATOM 1408 N N . VAL B 1 56 ? -2.66 -11.547 -0.032 1 97.88 56 VAL B N 1
ATOM 1409 C CA . VAL B 1 56 ? -3.658 -11.773 1.008 1 97.88 56 VAL B CA 1
ATOM 1410 C C . VAL B 1 56 ? -3.332 -10.93 2.234 1 97.88 56 VAL B C 1
ATOM 1412 O O . VAL B 1 56 ? -4.223 -10.594 3.021 1 97.88 56 VAL B O 1
ATOM 1415 N N . ALA B 1 57 ? -2.053 -10.656 2.406 1 98.12 57 ALA B N 1
ATOM 1416 C CA . ALA B 1 57 ? -1.681 -9.836 3.559 1 98.12 57 ALA B CA 1
ATOM 1417 C C . ALA B 1 57 ? -0.347 -9.133 3.322 1 98.12 57 ALA B C 1
ATOM 1419 O O . ALA B 1 57 ? 0.503 -9.633 2.58 1 98.12 57 ALA B O 1
ATOM 1420 N N . VAL B 1 58 ? -0.226 -8.016 3.9 1 98.31 58 VAL B N 1
ATOM 1421 C CA . VAL B 1 58 ? 1.037 -7.293 4 1 98.31 58 VAL B CA 1
ATOM 1422 C C . VAL B 1 58 ? 1.301 -6.914 5.453 1 98.31 58 VAL B C 1
ATOM 1424 O O . VAL B 1 58 ? 0.455 -6.293 6.102 1 98.31 58 VAL B O 1
ATOM 1427 N N . HIS B 1 59 ? 2.486 -7.406 5.871 1 96.12 59 HIS B N 1
ATOM 1428 C CA . HIS B 1 59 ? 2.826 -7.125 7.262 1 96.12 59 HIS B CA 1
ATOM 1429 C C . HIS B 1 59 ? 3.709 -5.887 7.371 1 96.12 59 HIS B C 1
ATOM 1431 O O . HIS B 1 59 ? 4.734 -5.785 6.688 1 96.12 59 HIS B O 1
ATOM 1437 N N . GLU B 1 60 ? 3.508 -5.141 8.188 1 91.31 60 GLU B N 1
ATOM 1438 C CA . GLU B 1 60 ? 4.047 -3.867 8.656 1 91.31 60 GLU B CA 1
ATOM 1439 C C . GLU B 1 60 ? 4.898 -3.197 7.578 1 91.31 60 GLU B C 1
ATOM 1441 O O . GLU B 1 60 ? 5.883 -3.773 7.109 1 91.31 60 GLU B O 1
ATOM 1446 N N . ILE B 1 61 ? 4.516 -2.113 7.203 1 96.69 61 ILE B N 1
ATOM 1447 C CA . ILE B 1 61 ? 5.234 -1.238 6.285 1 96.69 61 ILE B CA 1
ATOM 1448 C C . ILE B 1 61 ? 5.723 0.002 7.031 1 96.69 61 ILE B C 1
ATOM 1450 O O . ILE B 1 61 ? 4.93 0.72 7.641 1 96.69 61 ILE B O 1
ATOM 1454 N N . VAL B 1 62 ? 6.988 0.215 6.965 1 96.94 62 VAL B N 1
ATOM 1455 C CA . VAL B 1 62 ? 7.562 1.397 7.598 1 96.94 62 VAL B CA 1
ATOM 1456 C C . VAL B 1 62 ? 8.305 2.23 6.555 1 96.94 62 VAL B C 1
ATOM 1458 O O . VAL B 1 62 ? 9.234 1.74 5.906 1 96.94 62 VAL B O 1
ATOM 1461 N N . PHE B 1 63 ? 7.871 3.41 6.453 1 97.56 63 PHE B N 1
ATOM 1462 C CA . PHE B 1 63 ? 8.547 4.324 5.535 1 97.56 63 PHE B CA 1
ATOM 1463 C C . PHE B 1 63 ? 9.664 5.078 6.25 1 97.56 63 PHE B C 1
ATOM 1465 O O . PHE B 1 63 ? 9.398 5.98 7.047 1 97.56 63 PHE B O 1
ATOM 1472 N N . LYS B 1 64 ? 10.891 4.848 5.828 1 95.12 64 LYS B N 1
ATOM 1473 C CA . LYS B 1 64 ? 12.062 5.363 6.527 1 95.12 64 LYS B CA 1
ATOM 1474 C C . LYS B 1 64 ? 12.523 6.684 5.922 1 95.12 64 LYS B C 1
ATOM 1476 O O . LYS B 1 64 ? 12.977 7.578 6.641 1 95.12 64 LYS B O 1
ATOM 1481 N N . LYS B 1 65 ? 12.438 6.766 4.66 1 93.62 65 LYS B N 1
ATOM 1482 C CA . LYS B 1 65 ? 12.867 7.953 3.928 1 93.62 65 LYS B CA 1
ATOM 1483 C C . LYS B 1 65 ? 11.875 8.305 2.82 1 93.62 65 LYS B C 1
ATOM 1485 O O . LYS B 1 65 ? 11.258 7.414 2.234 1 93.62 65 LYS B O 1
ATOM 1490 N N . PRO B 1 66 ? 11.82 9.57 2.551 1 93.88 66 PRO B N 1
ATOM 1491 C CA . PRO B 1 66 ? 10.938 9.969 1.449 1 93.88 66 PRO B CA 1
ATOM 1492 C C . PRO B 1 66 ? 11.531 9.656 0.077 1 93.88 66 PRO B C 1
ATOM 1494 O O . PRO B 1 66 ? 12.75 9.523 -0.057 1 93.88 66 PRO B O 1
ATOM 1497 N N . VAL B 1 67 ? 10.641 9.383 -0.863 1 95.06 67 VAL B N 1
ATOM 1498 C CA . VAL B 1 67 ? 11.016 9.297 -2.27 1 95.06 67 VAL B CA 1
ATOM 1499 C C . VAL B 1 67 ? 10.695 10.609 -2.977 1 95.06 67 VAL B C 1
ATOM 1501 O O . VAL B 1 67 ? 9.633 11.195 -2.754 1 95.06 67 VAL B O 1
ATOM 1504 N N . LYS B 1 68 ? 11.625 11.086 -3.816 1 94.06 68 LYS B N 1
ATOM 1505 C CA . LYS B 1 68 ? 11.43 12.344 -4.531 1 94.06 68 LYS B CA 1
ATOM 1506 C C . LYS B 1 68 ? 11.227 12.102 -6.023 1 94.06 68 LYS B C 1
ATOM 1508 O O . LYS B 1 68 ? 11.617 11.062 -6.551 1 94.06 68 LYS B O 1
ATOM 1513 N N . ILE B 1 69 ? 10.617 13.109 -6.59 1 96 69 ILE B N 1
ATOM 1514 C CA . ILE B 1 69 ? 10.477 13.078 -8.047 1 96 69 ILE B CA 1
ATOM 1515 C C . ILE B 1 69 ? 11.852 12.938 -8.695 1 96 69 ILE B C 1
ATOM 1517 O O . ILE B 1 69 ? 12.789 13.656 -8.328 1 96 69 ILE B O 1
ATOM 1521 N N . GLY B 1 70 ? 12.008 12.008 -9.562 1 94 70 GLY B N 1
ATOM 1522 C CA . GLY B 1 70 ? 13.273 11.82 -10.258 1 94 70 GLY B CA 1
ATOM 1523 C C . GLY B 1 70 ? 14.117 10.703 -9.664 1 94 70 GLY B C 1
ATOM 1524 O O . GLY B 1 70 ? 15.078 10.25 -10.281 1 94 70 GLY B O 1
ATOM 1525 N N . ASP B 1 71 ? 13.742 10.258 -8.508 1 94.31 71 ASP B N 1
ATOM 1526 C CA . ASP B 1 71 ? 14.438 9.125 -7.922 1 94.31 71 ASP B CA 1
ATOM 1527 C C . ASP B 1 71 ? 14.18 7.848 -8.719 1 94.31 71 ASP B C 1
ATOM 1529 O O . ASP B 1 71 ? 13.07 7.633 -9.219 1 94.31 71 ASP B O 1
ATOM 1533 N N . THR B 1 72 ? 15.227 7.082 -8.883 1 96 72 THR B N 1
ATOM 1534 C CA . THR B 1 72 ? 15.031 5.715 -9.344 1 96 72 THR B CA 1
ATOM 1535 C C . THR B 1 72 ? 14.711 4.789 -8.172 1 96 72 THR B C 1
ATOM 1537 O O . THR B 1 72 ? 15.484 4.707 -7.215 1 96 72 THR B O 1
ATOM 1540 N N . LEU B 1 73 ? 13.523 4.141 -8.195 1 96.44 73 LEU B N 1
ATOM 1541 C CA . LEU B 1 73 ? 13.133 3.188 -7.164 1 96.44 73 LEU B CA 1
ATOM 1542 C C . LEU B 1 73 ? 13.516 1.768 -7.566 1 96.44 73 LEU B C 1
ATOM 1544 O O . LEU B 1 73 ? 13.156 1.304 -8.648 1 96.44 73 LEU B O 1
ATOM 1548 N N . CYS B 1 74 ? 14.266 1.12 -6.695 1 96.81 74 CYS B N 1
ATOM 1549 C CA . CYS B 1 74 ? 14.656 -0.276 -6.859 1 96.81 74 CYS B CA 1
ATOM 1550 C C . CYS B 1 74 ? 13.977 -1.157 -5.82 1 96.81 74 CYS B C 1
ATOM 1552 O O . CYS B 1 74 ? 14.141 -0.944 -4.617 1 96.81 74 CYS B O 1
ATOM 1554 N N . VAL B 1 75 ? 13.219 -2.156 -6.285 1 98 75 VAL B N 1
ATOM 1555 C CA . VAL B 1 75 ? 12.508 -3.049 -5.379 1 98 75 VAL B CA 1
ATOM 1556 C C . VAL B 1 75 ? 13.164 -4.426 -5.387 1 98 75 VAL B C 1
ATOM 1558 O O . VAL B 1 75 ? 13.266 -5.07 -6.438 1 98 75 VAL B O 1
ATOM 1561 N N . TYR B 1 76 ? 13.586 -4.805 -4.227 1 97.81 76 TYR B N 1
ATOM 1562 C CA . TYR B 1 76 ? 14.242 -6.094 -4.035 1 97.81 76 TYR B CA 1
ATOM 1563 C C . TYR B 1 76 ? 13.32 -7.07 -3.311 1 97.81 76 TYR B C 1
ATOM 1565 O O . TYR B 1 76 ? 12.602 -6.688 -2.385 1 97.81 76 TYR B O 1
ATOM 1573 N N . THR B 1 77 ? 13.406 -8.352 -3.721 1 98.19 77 THR B N 1
ATOM 1574 C CA . THR B 1 77 ? 12.555 -9.367 -3.113 1 98.19 77 THR B CA 1
ATOM 1575 C C . THR B 1 77 ? 13.375 -10.57 -2.672 1 98.19 77 THR B C 1
ATOM 1577 O O . THR B 1 77 ? 14.398 -10.891 -3.285 1 98.19 77 THR B O 1
ATOM 1580 N N . ARG B 1 78 ? 12.922 -11.188 -1.643 1 98.06 78 ARG B N 1
ATOM 1581 C CA . ARG B 1 78 ? 13.445 -12.469 -1.183 1 98.06 78 ARG B CA 1
ATOM 1582 C C . ARG B 1 78 ? 12.32 -13.391 -0.712 1 98.06 78 ARG B C 1
ATOM 1584 O O . ARG B 1 78 ? 11.453 -12.969 0.058 1 98.06 78 ARG B O 1
ATOM 1591 N N . ILE B 1 79 ? 12.406 -14.633 -1.189 1 97.75 79 ILE B N 1
ATOM 1592 C CA . ILE B 1 79 ? 11.438 -15.617 -0.715 1 97.75 79 ILE B CA 1
ATOM 1593 C C . ILE B 1 79 ? 11.812 -16.062 0.697 1 97.75 79 ILE B C 1
ATOM 1595 O O . ILE B 1 79 ? 12.906 -16.594 0.92 1 97.75 79 ILE B O 1
ATOM 1599 N N . GLU B 1 80 ? 10.875 -15.891 1.579 1 98 80 GLU B N 1
ATOM 1600 C CA . GLU B 1 80 ? 11.133 -16.297 2.957 1 98 80 GLU B CA 1
ATOM 1601 C C . GLU B 1 80 ? 10.578 -17.688 3.236 1 98 80 GLU B C 1
ATOM 1603 O O . GLU B 1 80 ? 11.164 -18.453 4.004 1 98 80 GLU B O 1
ATOM 1608 N N . LYS B 1 81 ? 9.461 -17.953 2.678 1 97.75 81 LYS B N 1
ATOM 1609 C CA . LYS B 1 81 ? 8.766 -19.203 2.959 1 97.75 81 LYS B CA 1
ATOM 1610 C C . LYS B 1 81 ? 7.836 -19.578 1.81 1 97.75 81 LYS B C 1
ATOM 1612 O O . LYS B 1 81 ? 7.172 -18.719 1.229 1 97.75 81 LYS B O 1
ATOM 1617 N N . ILE B 1 82 ? 7.855 -20.875 1.49 1 97.75 82 ILE B N 1
ATOM 1618 C CA . ILE B 1 82 ? 6.875 -21.453 0.575 1 97.75 82 ILE B CA 1
ATOM 1619 C C . ILE B 1 82 ? 6 -22.453 1.319 1 97.75 82 ILE B C 1
ATOM 1621 O O . ILE B 1 82 ? 6.488 -23.484 1.795 1 97.75 82 ILE B O 1
ATOM 1625 N N . GLY B 1 83 ? 4.727 -22.078 1.453 1 97.19 83 GLY B N 1
ATOM 1626 C CA . GLY B 1 83 ? 3.764 -23 2.049 1 97.19 83 GLY B CA 1
ATOM 1627 C C . GLY B 1 83 ? 3.086 -23.891 1.034 1 97.19 83 GLY B C 1
ATOM 1628 O O . GLY B 1 83 ? 3.594 -24.078 -0.074 1 97.19 83 GLY B O 1
ATOM 1629 N N . ARG B 1 84 ? 1.986 -24.469 1.508 1 97.06 84 ARG B N 1
ATOM 1630 C CA . ARG B 1 84 ? 1.236 -25.328 0.605 1 97.06 84 ARG B CA 1
ATOM 1631 C C . ARG B 1 84 ? 0.623 -24.531 -0.539 1 97.06 84 ARG B C 1
ATOM 1633 O O . ARG B 1 84 ? 0.729 -24.922 -1.703 1 97.06 84 ARG B O 1
ATOM 1640 N N . THR B 1 85 ? 0.013 -23.438 -0.144 1 98 85 THR B N 1
ATOM 1641 C CA . THR B 1 85 ? -0.642 -22.609 -1.156 1 98 85 THR B CA 1
ATOM 1642 C C . THR B 1 85 ? -0.078 -21.203 -1.152 1 98 85 THR B C 1
ATOM 1644 O O . THR B 1 85 ? -0.434 -20.375 -2.004 1 98 85 THR B O 1
ATOM 1647 N N . SER B 1 86 ? 0.858 -20.922 -0.233 1 98.25 86 SER B N 1
ATOM 1648 C CA . SER B 1 86 ? 1.247 -19.531 -0.021 1 98.25 86 SER B CA 1
ATOM 1649 C C . SER B 1 86 ? 2.74 -19.328 -0.259 1 98.25 86 SER B C 1
ATOM 1651 O O . SER B 1 86 ? 3.527 -20.266 -0.124 1 98.25 86 SER B O 1
ATOM 1653 N N . VAL B 1 87 ? 3.094 -18.172 -0.651 1 98.38 87 VAL B N 1
ATOM 1654 C CA . VAL B 1 87 ? 4.469 -17.703 -0.77 1 98.38 87 VAL B CA 1
ATOM 1655 C C . VAL B 1 87 ? 4.66 -16.469 0.098 1 98.38 87 VAL B C 1
ATOM 1657 O O . VAL B 1 87 ? 3.926 -15.484 -0.036 1 98.38 87 VAL B O 1
ATOM 1660 N N . THR B 1 88 ? 5.594 -16.469 1.032 1 98.62 88 THR B N 1
ATOM 1661 C CA . THR B 1 88 ? 5.949 -15.32 1.868 1 98.62 88 THR B CA 1
ATOM 1662 C C . THR B 1 88 ? 7.215 -14.648 1.353 1 98.62 88 THR B C 1
ATOM 1664 O O . THR B 1 88 ? 8.25 -15.297 1.186 1 98.62 88 THR B O 1
ATOM 1667 N N . LEU B 1 89 ? 7.137 -13.336 1.109 1 98.5 89 LEU B N 1
ATOM 1668 C CA . LEU B 1 89 ? 8.258 -12.594 0.544 1 98.5 89 LEU B CA 1
ATOM 1669 C C . LEU B 1 89 ? 8.648 -11.43 1.447 1 98.5 89 LEU B C 1
ATOM 1671 O O . LEU B 1 89 ? 7.789 -10.664 1.886 1 98.5 89 LEU B O 1
ATOM 1675 N N . LYS B 1 90 ? 9.898 -11.328 1.699 1 98.25 90 LYS B N 1
ATOM 1676 C CA . LYS B 1 90 ? 10.461 -10.062 2.178 1 98.25 90 LYS B CA 1
ATOM 1677 C C . LYS B 1 90 ? 10.758 -9.125 1.016 1 98.25 90 LYS B C 1
ATOM 1679 O O . LYS B 1 90 ? 11.352 -9.523 0.018 1 98.25 90 LYS B O 1
ATOM 1684 N N . ILE B 1 91 ? 10.312 -7.883 1.104 1 98.12 91 ILE B N 1
ATOM 1685 C CA . ILE B 1 91 ? 10.508 -6.914 0.029 1 98.12 91 ILE B CA 1
ATOM 1686 C C . ILE B 1 91 ? 11.094 -5.621 0.598 1 98.12 91 ILE B C 1
ATOM 1688 O O . ILE B 1 91 ? 10.648 -5.141 1.643 1 98.12 91 ILE B O 1
ATOM 1692 N N . GLU B 1 92 ? 12.07 -5.121 -0.047 1 97.44 92 GLU B N 1
ATOM 1693 C CA . GLU B 1 92 ? 12.672 -3.828 0.276 1 97.44 92 GLU B CA 1
ATOM 1694 C C . GLU B 1 92 ? 12.656 -2.9 -0.934 1 97.44 92 GLU B C 1
ATOM 1696 O O . GLU B 1 92 ? 12.93 -3.332 -2.057 1 97.44 92 GLU B O 1
ATOM 1701 N N . ALA B 1 93 ? 12.328 -1.698 -0.733 1 97.56 93 ALA B N 1
ATOM 1702 C CA . ALA B 1 93 ? 12.406 -0.655 -1.753 1 97.56 93 ALA B CA 1
ATOM 1703 C C . ALA B 1 93 ? 13.531 0.328 -1.448 1 97.56 93 ALA B C 1
ATOM 1705 O O . ALA B 1 93 ? 13.656 0.807 -0.319 1 97.56 93 ALA B O 1
ATOM 1706 N N . TRP B 1 94 ? 14.32 0.596 -2.467 1 96.12 94 TRP B N 1
ATOM 1707 C CA . TRP B 1 94 ? 15.492 1.455 -2.35 1 96.12 94 TRP B CA 1
ATOM 1708 C C . TRP B 1 94 ? 15.484 2.537 -3.424 1 96.12 94 TRP B C 1
ATOM 1710 O O . TRP B 1 94 ? 15.078 2.289 -4.559 1 96.12 94 TRP B O 1
ATOM 1720 N N . THR B 1 95 ? 15.969 3.703 -3.041 1 94.75 95 THR B N 1
ATOM 1721 C CA . THR B 1 95 ? 16.109 4.758 -4.039 1 94.75 95 THR B CA 1
ATOM 1722 C C . THR B 1 95 ? 17.562 4.965 -4.414 1 94.75 95 THR B C 1
ATOM 1724 O O . THR B 1 95 ? 18.453 4.84 -3.566 1 94.75 95 THR B O 1
ATOM 1727 N N . ARG B 1 96 ? 17.734 5.184 -5.711 1 88.5 96 ARG B N 1
ATOM 1728 C CA . ARG B 1 96 ? 19.016 5.629 -6.246 1 88.5 96 ARG B CA 1
ATOM 1729 C C . ARG B 1 96 ? 18.906 7.035 -6.832 1 88.5 96 ARG B C 1
ATOM 1731 O O . ARG B 1 96 ? 18.047 7.297 -7.672 1 88.5 96 ARG B O 1
ATOM 1738 N N . ARG B 1 97 ? 19.609 7.949 -6.195 1 77.19 97 ARG B N 1
ATOM 1739 C CA . ARG B 1 97 ? 19.578 9.328 -6.684 1 77.19 97 ARG B CA 1
ATOM 1740 C C . ARG B 1 97 ? 20.734 9.586 -7.652 1 77.19 97 ARG B C 1
ATOM 1742 O O . ARG B 1 97 ? 21.797 8.992 -7.523 1 77.19 97 ARG B O 1
ATOM 1749 N N . HIS B 1 98 ? 20.312 10.188 -8.656 1 62.62 98 HIS B N 1
ATOM 1750 C CA . HIS B 1 98 ? 21.234 10.516 -9.734 1 62.62 98 HIS B CA 1
ATOM 1751 C C . HIS B 1 98 ? 22.609 10.898 -9.18 1 62.62 98 HIS B C 1
ATOM 1753 O O . HIS B 1 98 ? 22.703 11.75 -8.297 1 62.62 98 HIS B O 1
ATOM 1759 N N . TYR B 1 99 ? 23.562 10.211 -9.648 1 64.12 99 TYR B N 1
ATOM 1760 C CA . TYR B 1 99 ? 24.984 10.531 -9.531 1 64.12 99 TYR B CA 1
ATOM 1761 C C . TYR B 1 99 ? 25.516 10.156 -8.148 1 64.12 99 TYR B C 1
ATOM 1763 O O . TYR B 1 99 ? 26.688 10.383 -7.852 1 64.12 99 TYR B O 1
ATOM 1771 N N . GLN B 1 100 ? 24.453 9.852 -7.383 1 63.78 100 GLN B N 1
ATOM 1772 C C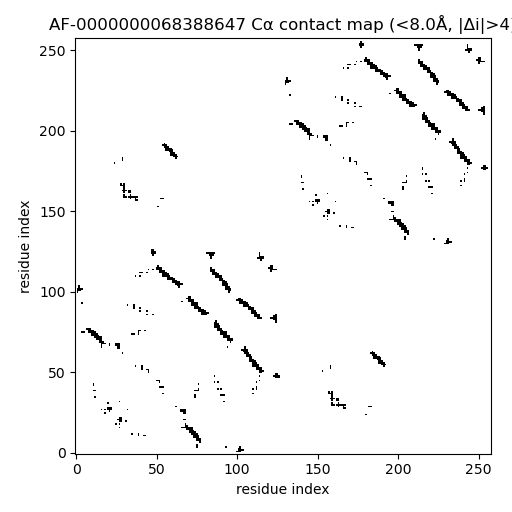A . GLN B 1 100 ? 25.016 9.414 -6.105 1 63.78 100 GLN B CA 1
ATOM 1773 C C . GLN B 1 100 ? 25.078 7.895 -6.023 1 63.78 100 GLN B C 1
ATOM 1775 O O . GLN B 1 100 ? 24.266 7.199 -6.633 1 63.78 100 GLN B O 1
ATOM 1780 N N . ASP B 1 101 ? 26.125 7.441 -5.605 1 63.56 101 ASP B N 1
ATOM 1781 C CA . ASP B 1 101 ? 26.344 6.008 -5.438 1 63.56 101 ASP B CA 1
ATOM 1782 C C . ASP B 1 101 ? 25.531 5.465 -4.262 1 63.56 101 ASP B C 1
ATOM 1784 O O . ASP B 1 101 ? 25.328 4.254 -4.148 1 63.56 101 ASP B O 1
ATOM 1788 N N . SER B 1 102 ? 25.016 6.422 -3.518 1 73.81 102 SER B N 1
ATOM 1789 C CA . SER B 1 102 ? 24.391 5.945 -2.287 1 73.81 102 SER B CA 1
ATOM 1790 C C . SER B 1 102 ? 22.922 5.605 -2.506 1 73.81 102 SER B C 1
ATOM 1792 O O . SER B 1 102 ? 22.266 6.223 -3.338 1 73.81 102 SER B O 1
ATOM 1794 N N . ARG B 1 103 ? 22.531 4.473 -1.998 1 85.56 103 ARG B N 1
ATOM 1795 C CA . ARG B 1 103 ? 21.141 4.023 -1.977 1 85.56 103 ARG B CA 1
ATOM 1796 C C . ARG B 1 103 ? 20.547 4.152 -0.579 1 85.56 103 ARG B C 1
ATOM 1798 O O . ARG B 1 103 ? 21.25 3.957 0.419 1 85.56 103 ARG B O 1
ATOM 1805 N N . ASP B 1 104 ? 19.344 4.641 -0.592 1 91.25 104 ASP B N 1
ATOM 1806 C CA . ASP B 1 104 ? 18.625 4.742 0.679 1 91.25 104 ASP B CA 1
ATOM 1807 C C . ASP B 1 104 ? 17.453 3.777 0.722 1 91.25 104 ASP B C 1
ATOM 1809 O O . ASP B 1 104 ? 16.641 3.736 -0.207 1 91.25 104 ASP B O 1
ATOM 1813 N N . LYS B 1 105 ? 17.484 2.945 1.812 1 94.56 105 LYS B N 1
ATOM 1814 C CA . LYS B 1 105 ? 16.281 2.135 2.016 1 94.56 105 LYS B CA 1
ATOM 1815 C C . LYS B 1 105 ? 15.094 3.006 2.389 1 94.56 105 LYS B C 1
ATOM 1817 O O . LYS B 1 105 ? 15.148 3.76 3.363 1 94.56 105 LYS B O 1
ATOM 1822 N N . VAL B 1 106 ? 14.078 2.889 1.608 1 96.19 106 VAL B N 1
ATOM 1823 C CA . VAL B 1 106 ? 12.883 3.707 1.78 1 96.19 106 VAL B CA 1
ATOM 1824 C C . VAL B 1 106 ? 11.875 2.967 2.65 1 96.19 106 VAL B C 1
ATOM 1826 O O . VAL B 1 106 ? 11.227 3.568 3.51 1 96.19 106 VAL B O 1
ATOM 1829 N N . THR B 1 107 ? 11.672 1.726 2.357 1 97.12 107 THR B N 1
ATOM 1830 C CA . THR B 1 107 ? 10.664 0.94 3.066 1 97.12 107 THR B CA 1
ATOM 1831 C C . THR B 1 107 ? 10.953 -0.553 2.939 1 97.12 107 THR B C 1
ATOM 1833 O O . THR B 1 107 ? 11.75 -0.966 2.088 1 97.12 107 THR B O 1
ATOM 1836 N N . GLU B 1 108 ? 10.352 -1.294 3.844 1 96.88 108 GLU B N 1
ATOM 1837 C CA . GLU B 1 108 ? 10.367 -2.754 3.811 1 96.88 108 GLU B CA 1
ATOM 1838 C C . GLU B 1 108 ? 9.055 -3.332 4.332 1 96.88 108 GLU B C 1
ATOM 1840 O O . GLU B 1 108 ? 8.344 -2.682 5.102 1 96.88 108 GLU B O 1
ATOM 1845 N N . ALA B 1 109 ? 8.797 -4.504 3.912 1 97.94 109 ALA B N 1
ATOM 1846 C CA . ALA B 1 109 ? 7.566 -5.184 4.316 1 97.94 109 ALA B CA 1
ATOM 1847 C C . ALA B 1 109 ? 7.633 -6.676 4.008 1 97.94 109 ALA B C 1
ATOM 1849 O O . ALA B 1 109 ? 8.555 -7.133 3.328 1 97.94 109 ALA B O 1
ATOM 1850 N N . VAL B 1 110 ? 6.707 -7.383 4.559 1 98.38 110 VAL B N 1
ATOM 1851 C CA . VAL B 1 110 ? 6.508 -8.797 4.242 1 98.38 110 VAL B CA 1
ATOM 1852 C C . VAL B 1 110 ? 5.16 -8.984 3.549 1 98.38 110 VAL B C 1
ATOM 1854 O O . VAL B 1 110 ? 4.125 -8.562 4.07 1 98.38 110 VAL B O 1
ATOM 1857 N N . PHE B 1 111 ? 5.188 -9.578 2.432 1 98.56 111 PHE B N 1
ATOM 1858 C CA . PHE B 1 111 ? 3.992 -9.867 1.653 1 98.56 111 PHE B CA 1
ATOM 1859 C C . PHE B 1 111 ? 3.664 -11.359 1.702 1 98.56 111 PHE B C 1
ATOM 1861 O O . PHE B 1 111 ? 4.555 -12.195 1.576 1 98.56 111 PHE B O 1
ATOM 1868 N N . ILE B 1 112 ? 2.387 -11.656 1.836 1 98.69 112 ILE B N 1
ATOM 1869 C CA . ILE B 1 112 ? 1.896 -13.023 1.731 1 98.69 112 ILE B CA 1
ATOM 1870 C C . ILE B 1 112 ? 1 -13.156 0.503 1 98.69 112 ILE B C 1
ATOM 1872 O O . ILE B 1 112 ? -0.046 -12.508 0.416 1 98.69 112 ILE B O 1
ATOM 1876 N N . MET B 1 113 ? 1.425 -13.992 -0.35 1 98.5 113 MET B N 1
ATOM 1877 C CA . MET B 1 113 ? 0.706 -14.281 -1.589 1 98.5 113 MET B CA 1
ATOM 1878 C C . MET B 1 113 ? 0.154 -15.703 -1.583 1 98.5 113 MET B C 1
ATOM 1880 O O . MET B 1 113 ? 0.823 -16.625 -1.128 1 98.5 113 MET B O 1
ATOM 1884 N N . VAL B 1 114 ? -1.044 -15.852 -2.137 1 98.44 114 VAL B N 1
ATOM 1885 C CA . VAL B 1 114 ? -1.664 -17.172 -2.188 1 98.44 114 VAL B CA 1
ATOM 1886 C C . VAL B 1 114 ? -1.91 -17.562 -3.639 1 98.44 114 VAL B C 1
ATOM 1888 O O . VAL B 1 114 ? -2.459 -16.797 -4.422 1 98.44 114 VAL B O 1
ATOM 1891 N N . ALA B 1 115 ? -1.485 -18.734 -3.996 1 98.31 115 ALA B N 1
ATOM 18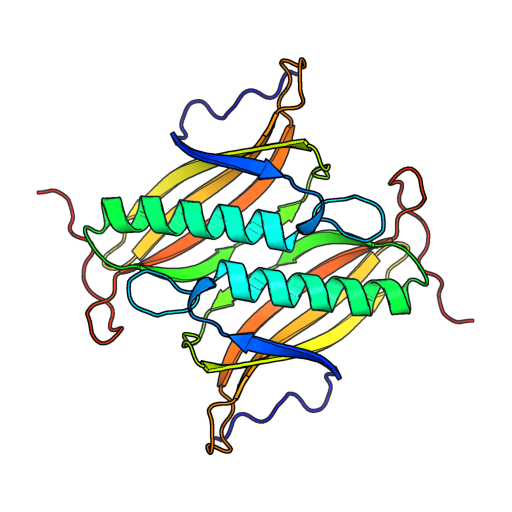92 C CA . ALA B 1 115 ? -1.763 -19.281 -5.32 1 98.31 115 ALA B CA 1
ATOM 1893 C C . ALA B 1 115 ? -3.242 -19.625 -5.477 1 98.31 115 ALA B C 1
ATOM 1895 O O . ALA B 1 115 ? -3.842 -20.234 -4.59 1 98.31 115 ALA B O 1
ATOM 1896 N N . VAL B 1 116 ? -3.789 -19.219 -6.648 1 97.31 116 VAL B N 1
ATOM 1897 C CA . VAL B 1 116 ? -5.215 -19.469 -6.836 1 97.31 116 VAL B CA 1
ATOM 1898 C C . VAL B 1 116 ? -5.461 -20.016 -8.234 1 97.31 116 VAL B C 1
ATOM 1900 O O . VAL B 1 116 ? -4.672 -19.781 -9.148 1 97.31 116 VAL B O 1
ATOM 1903 N N . ASP B 1 117 ? -6.551 -20.75 -8.375 1 95.5 117 ASP B N 1
ATOM 1904 C CA . ASP B 1 117 ? -6.941 -21.281 -9.68 1 95.5 117 ASP B CA 1
ATOM 1905 C C . ASP B 1 117 ? -7.84 -20.297 -10.422 1 95.5 117 ASP B C 1
ATOM 1907 O O . ASP B 1 117 ? -7.926 -19.125 -10.047 1 95.5 117 ASP B O 1
ATOM 1911 N N . GLU B 1 118 ? -8.445 -20.75 -11.484 1 92.81 118 GLU B N 1
ATOM 1912 C CA . GLU B 1 118 ? -9.242 -19.891 -12.359 1 92.81 118 GLU B CA 1
ATOM 1913 C C . GLU B 1 118 ? -10.461 -19.344 -11.625 1 92.81 118 GLU B C 1
ATOM 1915 O O . GLU B 1 118 ? -10.977 -18.281 -11.969 1 92.81 118 GLU B O 1
ATOM 1920 N N . ASN B 1 119 ? -10.867 -20.047 -10.562 1 92.69 119 ASN B N 1
ATOM 1921 C CA . ASN B 1 119 ? -12.047 -19.641 -9.812 1 92.69 119 ASN B CA 1
ATOM 1922 C C . ASN B 1 119 ? -11.68 -18.812 -8.586 1 92.69 119 ASN B C 1
ATOM 1924 O O . ASN B 1 119 ? -12.555 -18.438 -7.801 1 92.69 119 ASN B O 1
ATOM 1928 N N . GLY B 1 120 ? -10.438 -18.578 -8.391 1 93.44 120 GLY B N 1
ATOM 1929 C CA . GLY B 1 120 ? -10 -17.797 -7.246 1 93.44 120 GLY B CA 1
ATOM 1930 C C . GLY B 1 120 ? -9.836 -18.625 -5.984 1 93.44 120 GLY B C 1
ATOM 1931 O O . GLY B 1 120 ? -9.695 -18.078 -4.891 1 93.44 120 GLY B O 1
ATOM 1932 N N . GLU B 1 121 ? -9.844 -19.938 -6.227 1 96.19 121 GLU B N 1
ATOM 1933 C CA . GLU B 1 121 ? -9.656 -20.844 -5.086 1 96.19 121 GLU B CA 1
ATOM 1934 C C . GLU B 1 121 ? -8.188 -21.203 -4.902 1 96.19 121 GLU B C 1
ATOM 1936 O O . GLU B 1 121 ? -7.461 -21.391 -5.879 1 96.19 121 GLU B O 1
ATOM 1941 N N . PRO B 1 122 ? -7.852 -21.344 -3.637 1 97.69 122 PRO B N 1
ATOM 1942 C CA . PRO B 1 122 ? -6.445 -21.688 -3.395 1 97.69 122 PRO B CA 1
ATOM 1943 C C . PRO B 1 122 ? -6.027 -22.984 -4.07 1 97.69 122 PRO B C 1
ATOM 1945 O O . PRO B 1 122 ? -6.809 -23.938 -4.117 1 97.69 122 PRO B O 1
ATOM 1948 N N . ARG B 1 123 ? -4.879 -23.031 -4.547 1 97.75 123 ARG B N 1
ATOM 1949 C CA . ARG B 1 123 ? -4.266 -24.203 -5.148 1 97.75 123 ARG B CA 1
ATOM 1950 C C . ARG B 1 123 ? -2.842 -24.406 -4.641 1 97.75 123 ARG B C 1
ATOM 1952 O O . ARG B 1 123 ? -2.217 -23.469 -4.148 1 97.75 123 ARG B O 1
ATOM 1959 N N . PRO B 1 124 ? -2.266 -25.609 -4.75 1 96.94 124 PRO B N 1
ATOM 1960 C CA . PRO B 1 124 ? -0.893 -25.828 -4.293 1 96.94 124 PRO B CA 1
ATOM 1961 C C . PRO B 1 124 ? 0.136 -25.047 -5.098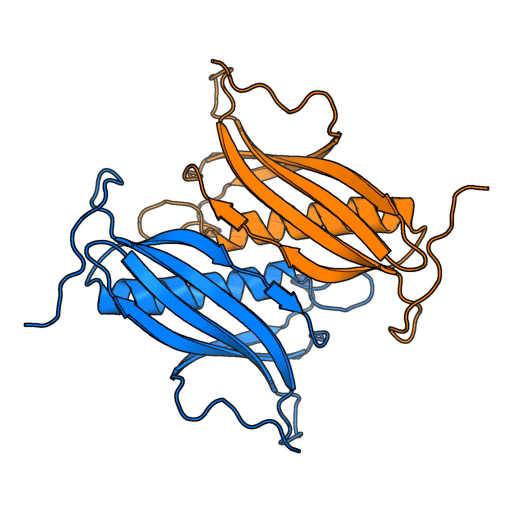 1 96.94 124 PRO B C 1
ATOM 1963 O O . PRO B 1 124 ? -0.04 -24.844 -6.305 1 96.94 124 PRO B O 1
ATOM 1966 N N . VAL B 1 125 ? 1.182 -24.562 -4.34 1 96.25 125 VAL B N 1
ATOM 1967 C CA . VAL B 1 125 ? 2.338 -23.969 -5 1 96.25 125 VAL B CA 1
ATOM 1968 C C . VAL B 1 125 ? 3.178 -25.062 -5.656 1 96.25 125 VAL B C 1
ATOM 1970 O O . VAL B 1 125 ? 3.453 -26.094 -5.039 1 96.25 125 VAL B O 1
ATOM 1973 N N . ARG B 1 126 ? 3.318 -24.938 -6.938 1 79.31 126 ARG B N 1
ATOM 1974 C CA . ARG B 1 126 ? 4.105 -25.969 -7.617 1 79.31 126 ARG B CA 1
ATOM 1975 C C . ARG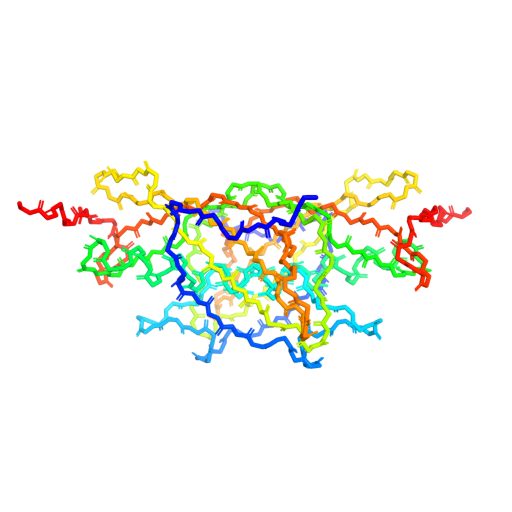 B 1 126 ? 5.527 -26.016 -7.07 1 79.31 126 ARG B C 1
ATOM 1977 O O . ARG B 1 126 ? 6.23 -25 -7.062 1 79.31 126 ARG B O 1
ATOM 1984 N N . LYS B 1 127 ? 5.742 -26.922 -6.035 1 63.28 127 LYS B N 1
ATOM 1985 C CA . LYS B 1 127 ? 7.105 -27.109 -5.555 1 63.28 127 LYS B CA 1
ATOM 1986 C C . LYS B 1 127 ? 8.016 -27.609 -6.676 1 63.28 127 LYS B C 1
ATOM 1988 O O . LYS B 1 127 ? 7.598 -28.391 -7.523 1 63.28 127 LYS B O 1
ATOM 1993 N N . GLU B 1 128 ? 8.789 -26.688 -7.348 1 50.91 128 GLU B N 1
ATOM 1994 C CA . GLU B 1 128 ? 9.734 -27.375 -8.219 1 50.91 128 GLU B CA 1
ATOM 1995 C C . GLU B 1 128 ? 10.039 -28.781 -7.707 1 50.91 128 GLU B C 1
ATOM 1997 O O . GLU B 1 128 ? 10.25 -28.984 -6.508 1 50.91 128 GLU B O 1
ATOM 2002 N N . ALA B 1 129 ? 9.672 -29.859 -8.578 1 41.5 129 ALA B N 1
ATOM 2003 C CA . ALA B 1 129 ? 10.141 -31.234 -8.469 1 41.5 129 ALA B CA 1
ATOM 2004 C C . ALA B 1 129 ? 11.625 -31.281 -8.133 1 41.5 129 ALA B C 1
ATOM 2006 O O . ALA B 1 129 ? 12.398 -30.438 -8.594 1 41.5 129 ALA B O 1
#

Sequence (258 aa):
MDQQPPADMELTLRTLAMPADANPAGDIFGGWVMSQMDLAAFVRANDVAGGRTVTVAVHEIVFKKPVKIGDTLCVYTRIEKIGRTSVTLKIEAWTRRHYQDSRDKVTEAVFIMVAVDENGEPRPVRKEAMDQQPPADMELTLRTLAMPADANPAGDIFGGWVMSQMDLAAFVRANDVAGGRTVTVAVHEIVFKKPVKIGDTLCVYTRIEKIGRTSVTLKIEAWTRRHYQDSRDKVTEAVFIMVAVDENGEPRPVRKEA

Foldseek 3Di:
DQPDPDPQWDFQDKDAAAQVQADPVFWGDPVVVVVRQLVSCQVVQCVQQVHGKDWDDKADKDFDDIDGHGWMKTKIWDFDDFDFFKTKIKIWIWTDHPPDSGIDTGIIIIIIMGHADPVRHGHGRPRPD/DQPDPDPQWDFQDKDAAAQVQADPVFWGDPVVVVVRQLVSCQVVQCVQQVHGKDWDDKADKDFDDIDGHGWMKTKIKDFDDFDFFKTKIKIWIWTDHPPDSGIDTGIIIIIIMGHADPVRHGHGRPRPD

Radius of gyration: 18.41 Å; Cα contacts (8 Å, |Δi|>4): 651; chains: 2; bounding box: 54×57×36 Å

Secondary structure (DSSP, 8-state):
--BPPPTTSEEEEEEE--GGGB-TTSBBPHHHHHHHHHHHHHHHHHHHHTS-EEEEEEEEEEE-S--BTTPEEEEEEEEEEE-SSEEEEEEEEEEE-TT---EEEEEEEEEEEEEB-TTS-B-------/--BPPPTTSEEEEEEE--GGGB-TTSBBPHHHHHHHHHHHHHHHHHHHHTS-EEEEEEEEEEE-S--BTTPEEEEEEEEEEE-SSEEEEEEEEEEE-TT---EEEEEEEEEEEEEB-TTS-B-------